Protein AF-A0A9E8N1F0-F1 (afdb_monomer_lite)

Structure (mmCIF, N/CA/C/O backbone):
data_AF-A0A9E8N1F0-F1
#
_entry.id   AF-A0A9E8N1F0-F1
#
loop_
_atom_site.group_PDB
_atom_site.id
_atom_site.type_symbo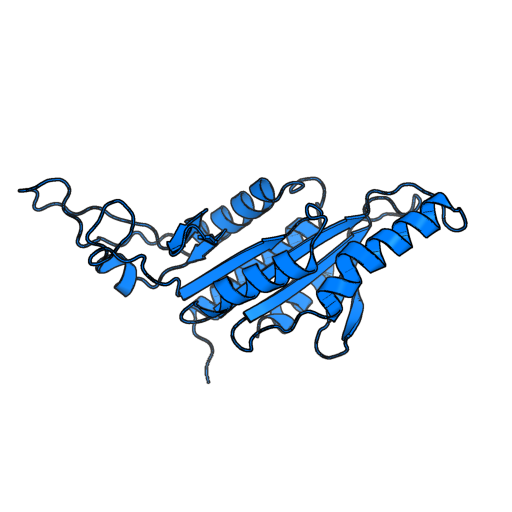l
_atom_site.label_atom_id
_atom_site.label_alt_id
_atom_site.label_comp_id
_atom_site.label_asym_id
_atom_site.label_entity_id
_atom_site.label_seq_id
_atom_site.pdbx_PDB_ins_code
_atom_site.Cartn_x
_atom_site.Cartn_y
_atom_site.Cartn_z
_atom_site.occupancy
_atom_site.B_iso_or_equiv
_atom_site.auth_seq_id
_atom_site.auth_comp_id
_atom_site.auth_asym_id
_atom_site.auth_atom_id
_atom_site.pdbx_PDB_model_num
ATOM 1 N N . MET A 1 1 ? 8.864 -16.168 15.290 1.00 46.34 1 MET A N 1
ATOM 2 C CA . MET A 1 1 ? 7.542 -15.623 15.672 1.00 46.34 1 MET A CA 1
ATOM 3 C C . MET A 1 1 ? 6.536 -16.100 14.639 1.00 46.34 1 MET A C 1
ATOM 5 O O . MET A 1 1 ? 6.841 -15.998 13.459 1.00 46.34 1 MET A O 1
ATOM 9 N N . CYS A 1 2 ? 5.418 -16.697 15.053 1.00 52.34 2 CYS A N 1
ATOM 10 C CA . CYS A 1 2 ? 4.362 -17.107 14.124 1.00 52.34 2 CYS A CA 1
ATOM 11 C C . CYS A 1 2 ? 3.693 -15.841 13.565 1.00 52.34 2 CYS A C 1
ATOM 13 O O . CYS A 1 2 ? 3.300 -14.981 14.349 1.00 52.34 2 CYS A O 1
ATOM 15 N N . GLU A 1 3 ? 3.617 -15.688 12.242 1.00 67.62 3 GLU A N 1
ATOM 16 C CA . GLU A 1 3 ? 2.862 -14.588 11.628 1.00 67.62 3 GLU A CA 1
ATOM 17 C C . GLU A 1 3 ? 1.394 -14.647 12.060 1.00 67.62 3 GLU A C 1
ATOM 19 O O . GLU A 1 3 ? 0.792 -15.728 12.042 1.00 67.62 3 GLU A O 1
ATOM 24 N N . SER A 1 4 ? 0.815 -13.492 12.408 1.00 85.69 4 SER A N 1
ATOM 25 C CA . SER A 1 4 ? -0.607 -13.397 12.735 1.00 85.69 4 SER A CA 1
ATOM 26 C C . SER A 1 4 ? -1.465 -13.853 11.542 1.00 85.69 4 SER A C 1
ATOM 28 O O . SER A 1 4 ? -1.067 -13.732 10.378 1.00 85.69 4 SER A O 1
ATOM 30 N N . ALA A 1 5 ? -2.649 -14.407 11.815 1.00 91.19 5 ALA A N 1
ATOM 31 C CA . ALA A 1 5 ? -3.566 -14.835 10.756 1.00 91.19 5 ALA A CA 1
ATOM 32 C C . ALA A 1 5 ? -3.943 -13.663 9.831 1.00 91.19 5 ALA A C 1
ATOM 34 O O . ALA A 1 5 ? -3.967 -13.823 8.612 1.00 91.19 5 ALA A O 1
ATOM 35 N N . ASP A 1 6 ? -4.140 -12.470 10.397 1.00 94.00 6 ASP A N 1
ATOM 36 C CA . ASP A 1 6 ? -4.481 -11.268 9.632 1.00 94.00 6 ASP A CA 1
ATOM 37 C C . ASP A 1 6 ? -3.329 -10.772 8.763 1.00 94.00 6 ASP A C 1
ATOM 39 O O . ASP A 1 6 ? -3.563 -10.384 7.620 1.00 94.00 6 ASP A O 1
ATOM 43 N N . LEU A 1 7 ? -2.081 -10.862 9.235 1.00 95.44 7 LEU A N 1
ATOM 44 C CA . LEU A 1 7 ? -0.916 -10.550 8.406 1.00 95.44 7 LEU A CA 1
ATOM 45 C C . LEU A 1 7 ? -0.880 -11.436 7.154 1.00 95.44 7 LEU A C 1
ATOM 47 O O . LEU A 1 7 ? -0.682 -10.935 6.046 1.00 95.44 7 LEU A O 1
ATOM 51 N N . LYS A 1 8 ? -1.146 -12.740 7.298 1.00 95.38 8 LYS A N 1
ATOM 52 C CA . LYS A 1 8 ? -1.228 -13.662 6.152 1.00 95.38 8 LYS A CA 1
ATOM 53 C C . LYS A 1 8 ? -2.365 -13.295 5.198 1.00 95.38 8 LYS A C 1
ATOM 55 O O . LYS A 1 8 ? -2.171 -13.352 3.982 1.00 95.38 8 LYS A O 1
ATOM 60 N N . ARG A 1 9 ? -3.526 -12.896 5.729 1.00 96.31 9 ARG A N 1
ATOM 61 C CA . ARG A 1 9 ? -4.688 -12.452 4.938 1.00 96.31 9 ARG A CA 1
ATOM 62 C C . ARG A 1 9 ? -4.367 -11.193 4.134 1.00 96.31 9 ARG A C 1
ATOM 64 O O . ARG A 1 9 ? -4.509 -11.211 2.910 1.00 96.31 9 ARG A O 1
ATOM 71 N N . VAL A 1 10 ? -3.835 -10.149 4.779 1.00 97.88 10 VAL A N 1
ATOM 72 C CA . VAL A 1 10 ? -3.410 -8.900 4.116 1.00 97.88 10 VAL A CA 1
ATOM 73 C C . VAL A 1 10 ? -2.364 -9.183 3.039 1.00 97.88 10 VAL A C 1
ATOM 75 O O . VAL A 1 10 ? -2.529 -8.750 1.898 1.00 97.88 10 VAL A O 1
ATOM 78 N N . ASN A 1 11 ? -1.334 -9.972 3.355 1.00 97.75 11 ASN A N 1
ATOM 79 C CA . ASN A 1 11 ? -0.304 -10.361 2.390 1.00 97.75 11 ASN A CA 1
ATOM 80 C C . ASN A 1 11 ? -0.897 -11.087 1.173 1.00 97.75 11 ASN A C 1
ATOM 82 O O . ASN A 1 11 ? -0.527 -10.801 0.032 1.00 97.75 11 ASN A O 1
ATOM 86 N N . GLY A 1 12 ? -1.847 -11.999 1.400 1.00 97.88 12 GLY A N 1
ATOM 87 C CA . GLY A 1 12 ? -2.558 -12.706 0.337 1.00 97.88 12 GLY A CA 1
ATOM 88 C C . GLY A 1 12 ? -3.376 -11.771 -0.557 1.00 97.88 12 GLY A C 1
ATOM 89 O O . GLY A 1 12 ? -3.341 -11.908 -1.783 1.00 97.88 12 GLY A O 1
ATOM 90 N N . VAL A 1 13 ? -4.072 -10.794 0.031 1.00 98.50 13 VAL A N 1
ATOM 91 C CA . VAL A 1 13 ? -4.815 -9.770 -0.720 1.00 98.50 13 VAL A CA 1
ATOM 92 C C . VAL A 1 13 ? -3.871 -8.910 -1.559 1.00 98.50 13 VAL A C 1
ATOM 94 O O . VAL A 1 13 ? -4.123 -8.739 -2.754 1.00 98.50 13 VAL A O 1
ATOM 97 N N . ILE A 1 14 ? -2.766 -8.428 -0.981 1.00 98.56 14 ILE A N 1
ATOM 98 C CA . ILE A 1 14 ? -1.771 -7.607 -1.689 1.00 98.56 14 ILE A CA 1
ATOM 99 C C . ILE A 1 14 ? -1.142 -8.385 -2.851 1.00 98.56 14 ILE A C 1
ATOM 101 O O . ILE A 1 14 ? -0.988 -7.833 -3.941 1.00 98.56 14 ILE A O 1
ATOM 105 N N . ALA A 1 15 ? -0.816 -9.666 -2.661 1.00 97.88 15 ALA A N 1
ATOM 106 C CA . ALA A 1 15 ? -0.248 -10.502 -3.717 1.00 97.88 15 ALA A CA 1
ATOM 107 C C . ALA A 1 15 ? -1.200 -10.658 -4.915 1.00 97.88 15 ALA A C 1
ATOM 109 O O . ALA A 1 15 ? -0.783 -10.464 -6.061 1.00 97.8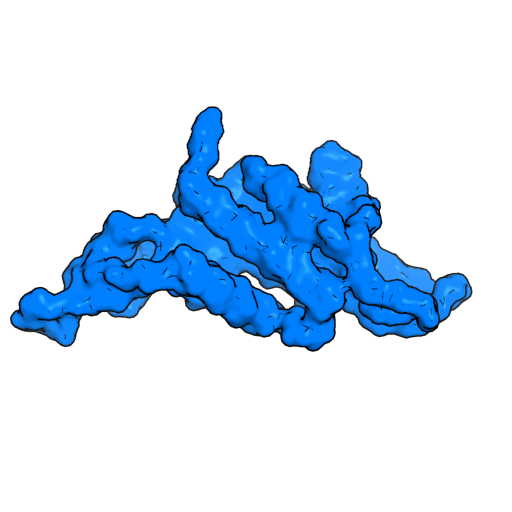8 15 ALA A O 1
ATOM 110 N N . ARG A 1 16 ? -2.487 -10.931 -4.654 1.00 97.56 16 ARG A N 1
ATOM 111 C CA . ARG A 1 16 ? -3.524 -11.000 -5.699 1.00 97.56 16 ARG A CA 1
ATOM 112 C C . ARG A 1 16 ? -3.739 -9.646 -6.375 1.00 97.56 16 ARG A C 1
ATOM 114 O O . ARG A 1 16 ? -3.802 -9.575 -7.595 1.00 97.56 16 ARG A O 1
ATOM 121 N N . PHE A 1 17 ? -3.788 -8.567 -5.596 1.00 97.38 17 PHE A N 1
ATOM 122 C CA . PHE A 1 17 ? -3.883 -7.205 -6.119 1.00 97.38 17 PHE A CA 1
ATOM 123 C C . PHE A 1 17 ? -2.730 -6.875 -7.080 1.00 97.38 17 PHE A C 1
ATOM 125 O O . PHE A 1 17 ? -2.977 -6.443 -8.203 1.00 97.38 17 PHE A O 1
ATOM 132 N N . CYS A 1 18 ? -1.481 -7.142 -6.689 1.00 95.88 18 CYS A N 1
ATOM 133 C CA . CYS A 1 18 ? -0.320 -6.885 -7.544 1.00 95.88 18 CYS A CA 1
ATOM 134 C C . CYS A 1 18 ? -0.354 -7.717 -8.832 1.00 95.88 18 CYS A C 1
ATOM 136 O O . CYS A 1 18 ? -0.013 -7.204 -9.898 1.00 95.88 18 CYS A O 1
ATOM 138 N N . HIS A 1 19 ? -0.775 -8.983 -8.745 1.00 94.31 19 HIS A N 1
ATOM 139 C CA . HIS A 1 19 ? -0.980 -9.829 -9.919 1.00 94.31 19 HIS A CA 1
ATOM 140 C C . HIS A 1 19 ? -1.972 -9.193 -10.898 1.00 94.31 19 HIS A C 1
ATOM 142 O O . HIS A 1 19 ? -1.638 -9.026 -12.069 1.00 94.31 19 HIS A O 1
ATOM 148 N N . ASP A 1 20 ? -3.145 -8.782 -10.419 1.00 93.25 20 ASP A N 1
ATOM 149 C CA . ASP A 1 20 ? -4.202 -8.243 -11.276 1.00 93.25 20 ASP A CA 1
ATOM 150 C C . ASP A 1 20 ? -3.785 -6.915 -11.938 1.00 93.25 20 ASP A C 1
ATOM 152 O O . ASP A 1 20 ? -4.040 -6.701 -13.123 1.00 93.25 20 ASP A O 1
ATOM 156 N N . VAL A 1 21 ? -3.064 -6.049 -11.212 1.00 92.12 21 VAL A N 1
ATOM 157 C CA . VAL A 1 21 ? -2.529 -4.788 -11.760 1.00 92.12 21 VAL A CA 1
ATOM 158 C C . VAL A 1 21 ? -1.476 -5.036 -12.843 1.00 92.12 21 VAL A C 1
ATOM 160 O O . VAL A 1 21 ? -1.407 -4.293 -13.822 1.00 92.12 21 VAL A O 1
ATOM 163 N N . VAL A 1 22 ? -0.637 -6.063 -12.684 1.00 90.69 22 VAL A N 1
ATOM 164 C CA . VAL A 1 22 ? 0.365 -6.434 -13.696 1.00 90.69 22 VAL A CA 1
ATOM 165 C C . VAL A 1 22 ? -0.280 -7.138 -14.893 1.00 90.69 22 VAL A C 1
ATOM 167 O O . VAL A 1 22 ? 0.207 -6.971 -16.014 1.00 90.69 22 VAL A O 1
ATOM 170 N N . ALA A 1 23 ? -1.346 -7.910 -14.671 1.00 88.44 23 ALA A N 1
ATOM 171 C CA . ALA A 1 23 ? -2.105 -8.580 -15.723 1.00 88.44 23 ALA A CA 1
ATOM 172 C C . ALA A 1 23 ? -2.779 -7.563 -16.649 1.00 88.44 23 ALA A C 1
ATOM 174 O O . ALA A 1 23 ? -2.607 -7.639 -17.864 1.00 88.44 23 ALA A O 1
ATOM 175 N N . GLU A 1 24 ? -3.468 -6.583 -16.058 1.00 87.12 24 GLU A N 1
ATOM 176 C CA . GLU A 1 24 ? -4.301 -5.608 -16.765 1.00 87.12 24 GLU A CA 1
ATOM 177 C C . GLU A 1 24 ? -3.892 -4.162 -16.421 1.00 87.12 24 GLU A C 1
ATOM 179 O O . GLU A 1 24 ? -4.644 -3.404 -15.799 1.00 87.12 24 GLU A O 1
ATOM 184 N N . PRO A 1 25 ? -2.688 -3.715 -16.832 1.00 82.44 25 PRO A N 1
ATOM 185 C CA . PRO A 1 25 ? -2.111 -2.448 -16.378 1.00 82.44 25 PRO A CA 1
ATOM 186 C C . PRO A 1 25 ? -2.844 -1.198 -16.874 1.00 82.44 25 PRO A C 1
ATOM 188 O O . PRO A 1 25 ? -2.543 -0.101 -16.401 1.00 82.44 25 PRO A O 1
ATOM 191 N N . LEU A 1 26 ? -3.770 -1.345 -17.827 1.00 80.00 26 LEU A N 1
ATOM 192 C CA . LEU A 1 26 ? -4.601 -0.259 -18.349 1.00 80.00 26 LEU A CA 1
ATOM 193 C C . LEU A 1 26 ? -5.921 -0.093 -17.585 1.00 80.00 26 LEU A C 1
ATOM 195 O O . LEU A 1 26 ? -6.480 0.999 -17.613 1.00 80.00 26 LEU A O 1
ATOM 199 N N . CYS A 1 27 ? -6.397 -1.127 -16.884 1.00 78.06 27 CYS A N 1
ATOM 200 C CA . CYS A 1 27 ? -7.630 -1.060 -16.093 1.00 78.06 27 CYS A CA 1
ATOM 201 C C . CYS A 1 27 ? -7.462 -0.256 -14.797 1.00 78.06 27 CYS A C 1
ATOM 203 O O . CYS A 1 27 ? -8.443 0.237 -14.253 1.00 78.06 27 CYS A O 1
ATOM 205 N N . PHE A 1 28 ? -6.226 -0.109 -14.312 1.00 77.00 28 PHE A N 1
ATOM 206 C CA . PHE A 1 28 ? -5.920 0.507 -13.017 1.00 77.00 28 PHE A CA 1
ATOM 207 C C . PHE A 1 28 ? -4.869 1.608 -13.175 1.00 77.00 28 PHE A C 1
ATOM 209 O O . PHE A 1 28 ? -3.776 1.544 -12.606 1.00 77.00 28 PHE A O 1
ATOM 216 N N . PHE A 1 29 ? -5.152 2.577 -14.046 1.00 75.06 29 PHE A N 1
ATOM 217 C CA . PHE A 1 29 ? -4.168 3.558 -14.504 1.00 75.06 29 PHE A CA 1
ATOM 218 C C . PHE A 1 29 ? -3.785 4.570 -13.419 1.00 75.06 29 PHE A C 1
ATOM 220 O O . PHE A 1 29 ? -2.602 4.898 -13.272 1.00 75.06 29 PHE A O 1
ATOM 227 N N . SER A 1 30 ? -4.763 5.067 -12.668 1.00 88.00 30 SER A N 1
ATOM 228 C CA . SER A 1 30 ? -4.546 6.080 -11.643 1.00 88.00 30 SER A CA 1
ATOM 229 C C . SER A 1 30 ? -4.341 5.463 -10.259 1.00 88.00 30 SER A C 1
ATOM 231 O O . SER A 1 30 ? -4.739 4.336 -9.980 1.00 88.00 30 SER A O 1
ATOM 233 N N . GLU A 1 31 ? -3.726 6.233 -9.367 1.00 90.62 31 GLU A N 1
ATOM 234 C CA . GLU A 1 31 ? -3.627 5.890 -7.946 1.00 90.62 31 GLU A CA 1
ATOM 235 C C . GLU A 1 31 ? -5.008 5.677 -7.314 1.00 90.62 31 GLU A C 1
ATOM 237 O O . GLU A 1 31 ? -5.195 4.714 -6.584 1.00 90.62 31 GLU A O 1
ATOM 242 N N . ALA A 1 32 ? -6.010 6.477 -7.694 1.00 92.12 32 ALA A N 1
ATOM 243 C CA . ALA A 1 32 ? -7.384 6.313 -7.225 1.00 92.12 3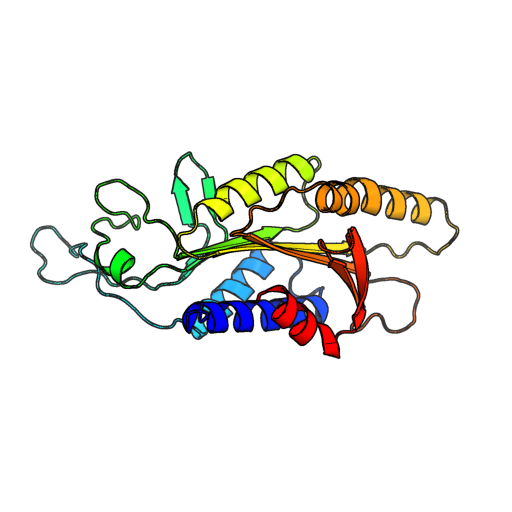2 ALA A CA 1
ATOM 244 C C . ALA A 1 32 ? -8.011 4.975 -7.667 1.00 92.12 32 ALA A C 1
ATOM 246 O O . ALA A 1 32 ? -8.750 4.363 -6.890 1.00 92.12 32 ALA A O 1
ATOM 247 N N . ASP A 1 33 ? -7.698 4.488 -8.876 1.00 92.69 33 ASP A N 1
ATOM 248 C CA . ASP A 1 33 ? -8.150 3.169 -9.347 1.00 92.69 33 ASP A CA 1
ATOM 249 C C . ASP A 1 33 ? -7.504 2.051 -8.521 1.00 92.69 33 ASP A C 1
ATOM 251 O O . ASP A 1 33 ? -8.180 1.123 -8.071 1.00 92.69 33 ASP A O 1
ATOM 255 N N . LEU A 1 34 ? -6.193 2.171 -8.278 1.00 95.06 34 LEU A N 1
ATOM 256 C CA . LEU A 1 34 ? -5.424 1.228 -7.466 1.00 95.06 34 LEU A CA 1
ATOM 257 C C . LEU A 1 34 ? -5.934 1.189 -6.020 1.00 95.06 34 LEU A C 1
ATOM 259 O O . LEU A 1 34 ? -6.189 0.104 -5.492 1.00 95.06 34 LEU A O 1
ATOM 263 N N . GLN A 1 35 ? -6.144 2.358 -5.409 1.00 96.19 35 GLN A N 1
ATOM 264 C CA . GLN A 1 35 ? -6.713 2.488 -4.070 1.00 96.19 35 GLN A CA 1
ATOM 265 C C . GLN A 1 35 ? -8.107 1.859 -4.005 1.00 96.19 35 GLN A C 1
ATOM 267 O O . GLN A 1 35 ? -8.386 1.082 -3.098 1.00 96.19 35 GLN A O 1
ATOM 272 N N . SER A 1 36 ? -8.982 2.148 -4.974 1.00 95.50 36 SER A N 1
ATOM 273 C CA . SER A 1 36 ? -10.353 1.619 -4.989 1.00 95.50 36 SER A CA 1
ATOM 274 C C . SER A 1 36 ? -10.380 0.094 -5.104 1.00 95.50 36 SER A C 1
ATOM 276 O O . SER A 1 36 ? -11.128 -0.567 -4.384 1.00 95.50 36 SER A O 1
ATOM 278 N N . MET A 1 37 ? -9.531 -0.475 -5.961 1.00 96.50 37 MET A N 1
ATOM 279 C CA . MET A 1 37 ? -9.417 -1.923 -6.127 1.00 96.50 37 MET A CA 1
ATOM 280 C C . MET A 1 37 ? -8.890 -2.610 -4.863 1.00 96.50 37 MET A C 1
ATOM 282 O O . MET A 1 37 ? -9.461 -3.612 -4.424 1.00 96.50 37 MET A O 1
ATOM 286 N N . LEU A 1 38 ? -7.796 -2.102 -4.287 1.00 98.25 38 LEU A N 1
ATOM 287 C CA . LEU A 1 38 ? -7.200 -2.706 -3.098 1.00 98.25 38 LEU A CA 1
ATOM 288 C C . LEU A 1 38 ? -8.120 -2.557 -1.883 1.00 98.25 38 LEU A C 1
ATOM 290 O O . LEU A 1 38 ? -8.307 -3.527 -1.151 1.00 98.25 38 LEU A O 1
ATOM 294 N N . PHE A 1 39 ? -8.756 -1.393 -1.723 1.00 98.31 39 PHE A N 1
ATOM 295 C CA . PHE A 1 39 ? -9.769 -1.156 -0.697 1.00 98.31 39 PHE A CA 1
ATOM 296 C C . PHE A 1 39 ? -10.898 -2.184 -0.796 1.00 98.31 39 PHE A C 1
ATOM 298 O O . PHE A 1 39 ? -11.169 -2.871 0.181 1.00 98.31 39 PHE A O 1
ATOM 305 N N . ALA A 1 40 ? -11.487 -2.372 -1.982 1.00 98.12 40 ALA A N 1
ATOM 306 C CA . ALA A 1 40 ? -12.572 -3.333 -2.171 1.00 98.12 40 ALA A CA 1
ATOM 307 C C . ALA A 1 40 ? -12.158 -4.767 -1.795 1.00 98.12 40 ALA A C 1
ATOM 309 O O . ALA A 1 40 ? -12.884 -5.451 -1.074 1.00 98.12 40 ALA A O 1
ATOM 310 N N . LYS A 1 41 ? -10.971 -5.216 -2.227 1.00 98.44 41 LYS A N 1
ATOM 311 C CA . LYS A 1 41 ? -10.468 -6.557 -1.883 1.00 98.44 41 LYS A CA 1
ATOM 312 C C . LYS A 1 41 ? -10.217 -6.713 -0.381 1.00 98.44 41 LYS A C 1
ATOM 314 O O . LYS A 1 41 ? -10.523 -7.768 0.166 1.00 98.44 41 LYS A O 1
ATOM 319 N N . LEU A 1 42 ? -9.676 -5.690 0.280 1.00 98.56 42 LEU A N 1
ATOM 320 C CA . LEU A 1 42 ? -9.460 -5.710 1.727 1.00 98.56 42 LEU A CA 1
ATOM 321 C C . LEU A 1 42 ? -10.782 -5.672 2.496 1.00 98.56 42 LEU A C 1
ATOM 323 O O . LEU A 1 42 ? -10.926 -6.424 3.445 1.00 98.56 42 LEU A O 1
ATOM 327 N N . SER A 1 43 ? -11.769 -4.879 2.082 1.00 98.31 43 SER A N 1
ATOM 328 C CA . SER A 1 43 ? -13.091 -4.860 2.724 1.00 98.31 43 SER A CA 1
ATOM 329 C C . SER A 1 43 ? -13.853 -6.178 2.562 1.00 98.31 43 SER A C 1
ATOM 331 O O . SER A 1 43 ? -14.629 -6.541 3.437 1.00 98.31 43 SER A O 1
ATOM 333 N N . MET A 1 44 ? -13.638 -6.911 1.463 1.00 98.19 44 MET A N 1
ATOM 334 C CA . MET A 1 44 ? -14.168 -8.273 1.312 1.00 98.19 44 MET A CA 1
ATOM 335 C C . MET A 1 44 ? -13.449 -9.274 2.217 1.00 98.19 44 MET A C 1
ATOM 337 O O . MET A 1 44 ? -14.078 -10.197 2.725 1.00 98.19 44 MET A O 1
ATOM 341 N N . GLU A 1 45 ? -12.137 -9.109 2.390 1.00 98.06 45 GLU A N 1
ATOM 342 C CA . GLU A 1 45 ? -11.347 -9.946 3.289 1.00 98.06 45 GLU A CA 1
ATOM 343 C C . GLU A 1 45 ? -11.696 -9.659 4.753 1.00 98.06 45 GLU A C 1
ATOM 345 O O . GLU A 1 45 ? -11.781 -10.606 5.517 1.00 98.06 45 GLU A O 1
ATOM 350 N N . PHE A 1 46 ? -11.955 -8.401 5.121 1.00 97.25 46 PHE A N 1
ATOM 351 C CA . PHE A 1 46 ? -12.295 -7.930 6.469 1.00 97.25 46 PHE A CA 1
ATOM 352 C C . PHE A 1 46 ? -13.696 -7.279 6.496 1.00 97.25 46 PHE A C 1
ATOM 354 O O . PHE A 1 46 ? -13.805 -6.047 6.576 1.00 97.25 46 PHE A O 1
ATOM 361 N N . PRO A 1 47 ? -14.780 -8.072 6.371 1.00 97.06 47 PRO A N 1
ATOM 362 C CA . PRO A 1 47 ? -16.149 -7.559 6.274 1.00 97.06 47 PRO A CA 1
ATOM 363 C C . PRO A 1 47 ? -16.737 -7.106 7.620 1.00 97.06 47 PRO A C 1
ATOM 365 O O . PRO A 1 47 ? -17.866 -6.609 7.665 1.00 97.06 47 PRO A O 1
ATOM 368 N N . GLU A 1 48 ? -16.022 -7.321 8.725 1.00 95.69 48 GLU A N 1
ATOM 369 C CA . GLU A 1 48 ? -16.510 -7.089 10.076 1.00 95.69 48 GLU A CA 1
ATOM 370 C C . GLU A 1 48 ? -16.853 -5.611 10.311 1.00 95.69 48 GLU A C 1
ATOM 372 O O . GLU A 1 48 ? -16.109 -4.692 9.957 1.00 95.69 48 GLU A O 1
ATOM 377 N N . GLN A 1 49 ? -17.994 -5.388 10.962 1.00 96.62 49 GLN A N 1
ATOM 378 C CA . GLN A 1 49 ? -18.401 -4.077 11.452 1.00 96.62 49 GLN A CA 1
ATOM 379 C C . GLN A 1 49 ? -18.399 -4.092 12.973 1.00 96.62 49 GLN A C 1
ATOM 381 O O . GLN A 1 49 ? -19.177 -4.819 13.597 1.00 96.62 49 GLN A O 1
ATOM 386 N N . ILE A 1 50 ? -17.542 -3.265 13.557 1.00 97.88 50 ILE A N 1
ATOM 387 C CA . ILE A 1 50 ? -17.327 -3.197 14.997 1.00 97.88 50 ILE A CA 1
ATOM 388 C C . ILE A 1 50 ? -18.171 -2.064 15.568 1.00 97.88 50 ILE A C 1
ATOM 390 O O . ILE A 1 50 ? -18.198 -0.961 15.020 1.00 97.88 50 ILE A O 1
ATOM 394 N N . GLU A 1 51 ? -18.891 -2.343 16.652 1.00 97.81 51 GLU A N 1
ATOM 395 C CA . GLU A 1 51 ? -19.589 -1.308 17.411 1.00 97.81 51 GLU A CA 1
ATOM 396 C C . GLU A 1 51 ? -18.576 -0.412 18.125 1.00 97.81 51 GLU A C 1
ATOM 398 O O . GLU A 1 51 ? -17.669 -0.905 18.788 1.00 97.81 51 GLU A O 1
ATOM 403 N N . THR A 1 52 ? -18.714 0.901 17.957 1.00 97.88 52 THR A N 1
ATOM 404 C CA . THR A 1 52 ? -17.800 1.890 18.530 1.00 97.88 52 THR A CA 1
ATOM 405 C C . THR A 1 52 ? -18.328 2.430 19.858 1.00 97.88 52 THR A C 1
ATOM 407 O O . THR A 1 52 ? -19.475 2.211 20.248 1.00 97.88 52 THR A O 1
ATOM 410 N N . SER A 1 53 ? -17.512 3.214 20.556 1.00 97.00 53 SER A N 1
ATOM 411 C CA . SER A 1 53 ? -17.929 3.929 21.766 1.00 97.00 53 SER A CA 1
ATOM 412 C C . SER A 1 53 ? -18.710 5.218 21.454 1.00 97.00 53 SER A C 1
ATOM 414 O O . SER A 1 53 ? -19.334 5.799 22.348 1.00 97.00 53 SER A O 1
ATOM 416 N N . CYS A 1 54 ? -18.753 5.642 20.187 1.00 95.75 54 CYS A N 1
ATOM 417 C CA . CYS A 1 54 ? -19.425 6.854 19.723 1.00 95.75 54 CYS A CA 1
ATOM 418 C C . CYS A 1 54 ? -20.960 6.695 19.711 1.00 95.75 54 CYS A C 1
ATOM 420 O O . CYS A 1 54 ? -21.522 5.890 18.959 1.00 95.75 54 CYS A O 1
ATOM 422 N N . SER A 1 55 ? -21.657 7.471 20.547 1.00 94.31 55 SER A N 1
ATOM 423 C CA . SER A 1 55 ? -23.126 7.479 20.615 1.00 94.31 55 SER A CA 1
ATOM 424 C C . SER A 1 55 ? -23.762 8.127 19.380 1.00 94.31 55 SER A C 1
ATOM 426 O O . SER A 1 55 ? -23.253 9.114 18.855 1.00 94.31 55 SER A O 1
ATOM 428 N N . ARG A 1 56 ? -24.941 7.640 18.960 1.00 94.12 56 ARG A N 1
ATOM 429 C CA . ARG A 1 56 ? -25.726 8.238 17.850 1.00 94.12 56 ARG A CA 1
ATOM 430 C C . ARG A 1 56 ? -26.410 9.571 18.183 1.00 94.12 56 ARG A C 1
ATOM 432 O O . ARG A 1 56 ? -27.133 10.118 17.360 1.00 94.12 56 ARG A O 1
ATOM 439 N N . GLY A 1 57 ? -26.184 10.082 19.384 1.00 89.44 57 GLY A N 1
ATOM 440 C CA . GLY A 1 57 ? -26.711 11.331 19.913 1.00 89.44 57 GLY A CA 1
ATOM 441 C C . GLY A 1 57 ? -26.408 11.424 21.413 1.00 89.44 57 GLY A C 1
ATOM 442 O O . GLY A 1 57 ? -26.017 10.405 21.992 1.00 89.44 57 GLY A O 1
ATOM 443 N N . PRO A 1 58 ? -26.590 12.598 22.041 1.00 86.75 58 PRO A N 1
ATOM 444 C CA . PRO A 1 58 ? -26.252 12.828 23.451 1.00 86.75 58 PRO A CA 1
ATOM 445 C C . PRO A 1 58 ? -26.855 11.797 24.418 1.00 86.75 58 PRO A C 1
ATOM 447 O O . PRO A 1 58 ? -26.148 11.294 25.283 1.00 86.75 58 PRO A O 1
ATOM 450 N N . ASP A 1 59 ? -28.104 11.384 24.183 1.00 90.25 59 ASP A N 1
ATOM 451 C CA . ASP A 1 59 ? -28.837 10.443 25.050 1.00 90.25 59 ASP A CA 1
ATOM 452 C C . ASP A 1 59 ? -29.087 9.073 24.393 1.00 90.25 59 ASP A C 1
ATOM 454 O O . ASP A 1 59 ? -29.849 8.237 24.888 1.00 90.25 59 ASP A O 1
ATOM 458 N N . SER A 1 60 ? -28.469 8.820 23.236 1.00 92.12 60 SER A N 1
ATOM 459 C CA . SER A 1 60 ? -28.670 7.567 22.511 1.00 92.12 60 SER A CA 1
ATOM 460 C C . SER A 1 60 ? -27.953 6.413 23.208 1.00 92.12 60 SER A C 1
ATOM 462 O O . SER A 1 60 ? -26.726 6.398 23.300 1.00 92.12 60 SER A O 1
ATOM 464 N N . LYS A 1 61 ? -28.708 5.369 23.572 1.00 92.19 61 LYS A N 1
ATOM 465 C CA . LYS A 1 61 ? -28.138 4.061 23.949 1.00 92.19 61 LYS A CA 1
ATOM 466 C C . LYS A 1 61 ? -27.494 3.338 22.761 1.00 92.19 61 LYS A C 1
ATOM 468 O O . LYS A 1 61 ? -26.635 2.488 22.954 1.00 92.19 61 LYS A O 1
ATOM 473 N N . GLY A 1 62 ? -27.910 3.669 21.536 1.00 95.69 62 GLY A N 1
ATOM 474 C CA . GLY A 1 62 ? -27.346 3.109 20.312 1.00 95.69 62 GLY A CA 1
ATOM 475 C C . GLY A 1 62 ? -26.000 3.737 19.956 1.00 95.69 62 GLY A C 1
ATOM 476 O O . GLY A 1 62 ? -25.841 4.964 20.019 1.00 95.69 62 GLY A O 1
ATOM 477 N N . LYS A 1 63 ? -25.066 2.889 19.525 1.00 96.75 63 LYS A N 1
ATOM 478 C CA . LYS A 1 63 ? -23.718 3.258 19.085 1.00 96.75 63 LYS A CA 1
ATOM 479 C C . LYS A 1 63 ? -23.559 3.151 17.567 1.00 96.75 63 LYS A C 1
ATOM 481 O O . LYS A 1 63 ? -24.330 2.462 16.881 1.00 96.75 63 LYS A O 1
ATOM 486 N N . TYR A 1 64 ? -22.615 3.900 17.008 1.00 97.00 64 TYR A N 1
ATOM 487 C CA . TYR A 1 64 ? -22.230 3.731 15.606 1.00 97.00 64 TYR A CA 1
ATOM 488 C C . TYR A 1 64 ? -21.429 2.442 15.418 1.00 97.00 64 TYR A C 1
ATOM 490 O O . TYR A 1 64 ? -20.862 1.899 16.360 1.00 97.00 64 TYR A O 1
ATOM 498 N N . LYS A 1 65 ? -21.404 1.941 14.183 1.00 97.06 65 LYS A N 1
ATOM 499 C CA . LYS A 1 65 ? -20.510 0.857 13.778 1.00 97.06 65 LYS A CA 1
ATOM 500 C C . LYS A 1 65 ? -19.523 1.384 12.751 1.00 97.06 65 LYS A C 1
ATOM 502 O O . LYS A 1 65 ? -19.889 2.240 11.946 1.00 97.06 65 LYS A O 1
ATOM 507 N N . ALA A 1 66 ? -18.308 0.858 12.764 1.00 97.31 66 ALA A N 1
ATOM 508 C CA . ALA A 1 66 ? -17.277 1.172 11.787 1.00 97.31 66 ALA A CA 1
ATOM 509 C C . ALA A 1 66 ? -16.653 -0.118 11.244 1.00 97.31 66 ALA A C 1
ATOM 511 O O . ALA A 1 66 ? -16.517 -1.108 11.961 1.00 97.31 66 ALA A O 1
ATOM 512 N N . GLY A 1 67 ? -16.296 -0.106 9.959 1.00 97.38 67 GLY A N 1
ATOM 513 C CA . GLY A 1 67 ? -15.504 -1.179 9.360 1.00 97.38 67 GLY A CA 1
ATOM 514 C C . GLY A 1 67 ? -14.038 -1.099 9.784 1.00 97.38 67 GLY A C 1
ATOM 515 O O . GLY A 1 67 ? -13.586 -0.075 10.303 1.00 97.38 67 GLY A O 1
ATOM 516 N N . LEU A 1 68 ? -13.287 -2.166 9.521 1.00 97.81 68 LEU A N 1
ATOM 517 C CA . LEU A 1 68 ? -11.853 -2.225 9.824 1.00 97.81 68 LEU A CA 1
ATOM 518 C C . LEU A 1 68 ? -10.979 -1.535 8.768 1.00 97.81 68 LEU A C 1
ATOM 520 O O . LEU A 1 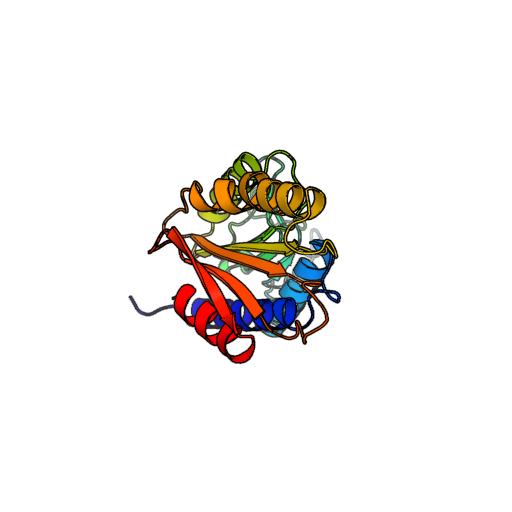68 ? -9.871 -1.107 9.081 1.00 97.81 68 LEU A O 1
ATOM 524 N N . VAL A 1 69 ? -11.462 -1.420 7.528 1.00 98.31 69 VAL A N 1
ATOM 525 C CA . VAL A 1 69 ? -10.703 -0.893 6.385 1.00 98.31 69 VAL A CA 1
ATOM 526 C C . VAL A 1 69 ? -11.191 0.506 6.026 1.00 98.31 69 VAL A C 1
ATOM 528 O O . VAL A 1 69 ? -12.387 0.712 5.828 1.00 98.31 69 VAL A O 1
ATOM 531 N N . HIS A 1 70 ? -10.266 1.457 5.896 1.00 97.06 70 HIS A N 1
ATOM 532 C CA . HIS A 1 70 ? -10.555 2.852 5.544 1.00 97.06 70 HIS A CA 1
ATOM 533 C C . HIS A 1 70 ? -9.594 3.358 4.475 1.00 97.06 70 HIS A C 1
ATOM 535 O O . HIS A 1 70 ? -8.456 2.899 4.393 1.00 97.06 70 HIS A O 1
ATOM 541 N N . ARG A 1 71 ? -10.052 4.319 3.668 1.00 95.44 71 ARG A N 1
ATOM 542 C CA . ARG A 1 71 ? -9.272 4.972 2.609 1.00 95.44 71 ARG A CA 1
ATOM 543 C C . ARG A 1 71 ? -9.044 6.444 2.954 1.00 95.44 71 ARG A C 1
ATOM 545 O O . ARG A 1 71 ? -9.927 7.049 3.559 1.00 95.44 71 ARG A O 1
ATOM 552 N N . GLU A 1 72 ? -7.915 7.019 2.535 1.00 93.94 72 GLU A N 1
ATOM 553 C CA . GLU A 1 72 ? -7.576 8.439 2.756 1.00 93.94 72 GLU A CA 1
ATOM 554 C C . GLU A 1 72 ? -7.622 8.830 4.248 1.00 93.94 72 GLU A C 1
ATOM 556 O O . GLU A 1 72 ? -8.071 9.916 4.630 1.00 93.94 72 GLU A O 1
ATOM 561 N N . TYR A 1 73 ? -7.190 7.917 5.120 1.00 93.56 73 TYR A N 1
ATOM 562 C CA . TYR A 1 73 ? -7.328 8.072 6.564 1.00 93.56 73 TYR A CA 1
ATOM 563 C C . TYR A 1 73 ? -6.306 9.066 7.125 1.00 93.56 73 TYR A C 1
ATOM 565 O O . TYR A 1 73 ? -5.125 9.032 6.777 1.00 93.56 73 TYR A O 1
ATOM 573 N N . GLY A 1 74 ? -6.745 9.942 8.032 1.00 89.06 74 GLY A N 1
ATOM 574 C CA . GLY A 1 74 ? -5.880 10.932 8.667 1.00 89.06 74 GLY A CA 1
ATOM 575 C C . GLY A 1 74 ? -4.866 10.295 9.619 1.00 89.06 74 GLY A C 1
ATOM 576 O O . GLY A 1 74 ? -5.241 9.665 10.598 1.00 89.06 74 GLY A O 1
ATOM 577 N N . ALA A 1 75 ? -3.574 10.526 9.389 1.00 78.12 75 ALA A N 1
ATOM 578 C CA . ALA A 1 75 ? -2.487 10.026 10.243 1.00 78.12 75 ALA A CA 1
ATOM 579 C C . ALA A 1 75 ? -1.919 11.099 11.197 1.00 78.12 75 ALA A C 1
ATOM 581 O O . ALA A 1 75 ? -0.831 10.950 11.751 1.00 78.12 75 ALA A O 1
ATOM 582 N N . GLY A 1 76 ? -2.637 12.215 11.370 1.00 75.81 76 GLY A N 1
ATOM 583 C CA . GLY A 1 76 ? -2.144 13.397 12.083 1.00 75.81 76 GLY A CA 1
ATOM 584 C C . GLY A 1 76 ? -1.148 14.236 11.266 1.00 75.81 76 GLY A C 1
ATOM 585 O O . GLY A 1 76 ? -0.653 13.826 10.216 1.00 75.81 76 GLY A O 1
ATOM 586 N N . GLY A 1 77 ? -0.889 15.470 11.716 1.00 78.69 77 GLY A N 1
ATOM 587 C CA . GLY A 1 77 ? 0.061 16.383 11.059 1.00 78.69 77 GLY A CA 1
ATOM 588 C C . GLY A 1 77 ? -0.306 16.774 9.620 1.00 78.69 77 GLY A C 1
ATOM 589 O O . GLY A 1 77 ? 0.581 17.043 8.820 1.00 78.69 77 GLY A O 1
ATOM 590 N N . GLY A 1 78 ? -1.596 16.740 9.262 1.00 81.50 78 GLY A N 1
ATOM 591 C CA . GLY A 1 78 ? -2.072 17.021 7.899 1.00 81.50 78 GLY A CA 1
ATOM 592 C C . GLY A 1 78 ? -1.786 15.914 6.875 1.00 81.50 78 GLY A C 1
ATOM 593 O O . GLY A 1 78 ? -2.038 16.110 5.689 1.00 81.50 78 GLY A O 1
ATOM 594 N N . ARG A 1 79 ? -1.274 14.756 7.312 1.00 86.88 79 ARG A N 1
ATOM 595 C CA . ARG A 1 79 ? -0.935 13.620 6.446 1.00 86.88 79 ARG A CA 1
ATOM 596 C C . ARG A 1 79 ? -2.085 12.620 6.355 1.00 86.88 79 ARG A C 1
ATOM 598 O O . ARG A 1 79 ? -2.868 12.474 7.300 1.00 86.88 79 ARG A O 1
ATOM 605 N N . ARG A 1 80 ? -2.146 11.905 5.233 1.00 92.44 80 ARG A N 1
ATOM 606 C CA . ARG A 1 80 ? -3.094 10.815 4.985 1.00 92.44 80 ARG A CA 1
ATOM 607 C C . ARG A 1 80 ? -2.364 9.543 4.584 1.00 92.44 80 ARG A C 1
ATOM 609 O O . ARG A 1 80 ? -1.279 9.632 4.007 1.00 92.44 80 ARG A O 1
ATOM 616 N N . ILE A 1 81 ? -2.978 8.419 4.934 1.00 95.56 81 ILE A N 1
ATOM 617 C CA . ILE A 1 81 ? -2.601 7.078 4.499 1.00 95.56 81 ILE A CA 1
ATOM 618 C C . ILE A 1 81 ? -3.639 6.617 3.484 1.00 95.56 81 ILE A C 1
ATOM 620 O O . ILE A 1 81 ? -4.841 6.703 3.761 1.00 95.56 81 ILE A O 1
ATOM 624 N N . ASP A 1 82 ? -3.176 6.121 2.338 1.00 97.00 82 ASP A N 1
ATOM 625 C CA . ASP A 1 82 ? -4.056 5.692 1.252 1.00 97.00 82 ASP A CA 1
ATOM 626 C C . ASP A 1 82 ? -5.054 4.641 1.723 1.00 97.00 82 ASP A C 1
ATOM 628 O O . ASP A 1 82 ? -6.257 4.808 1.523 1.00 97.00 82 ASP A O 1
ATOM 632 N N . ILE A 1 83 ? -4.572 3.572 2.369 1.00 98.31 83 ILE A N 1
ATOM 633 C CA . ILE A 1 83 ? -5.421 2.535 2.960 1.00 98.31 83 ILE A CA 1
ATOM 634 C C . ILE A 1 83 ? -4.908 2.143 4.346 1.00 98.31 83 ILE A C 1
ATOM 636 O O . ILE A 1 83 ? -3.743 1.785 4.528 1.00 98.31 83 ILE A O 1
ATOM 640 N N . SER A 1 84 ? -5.825 2.140 5.307 1.00 97.88 84 SER A N 1
ATOM 641 C CA . SER A 1 84 ? -5.605 1.713 6.687 1.00 97.88 84 SER A CA 1
ATOM 642 C C . SER A 1 84 ? -6.464 0.496 7.006 1.00 97.88 84 SER A C 1
ATOM 644 O O . SER A 1 84 ? -7.648 0.472 6.670 1.00 97.88 84 SER A O 1
ATOM 646 N N . VAL A 1 85 ? -5.886 -0.485 7.698 1.00 98.19 85 VAL A N 1
ATOM 647 C CA . VAL A 1 85 ? -6.612 -1.598 8.327 1.00 98.19 85 VAL A CA 1
ATOM 648 C C . VAL A 1 85 ? -6.366 -1.530 9.830 1.00 98.19 85 VAL A C 1
ATOM 650 O O . VAL A 1 85 ? -5.213 -1.525 10.271 1.00 98.19 85 VAL A O 1
ATOM 653 N N . PHE A 1 86 ? -7.436 -1.435 10.613 1.00 97.75 86 PHE A N 1
ATOM 654 C CA . PHE A 1 86 ? -7.375 -1.252 12.063 1.00 97.75 86 PHE A CA 1
ATOM 655 C C . PHE A 1 86 ? -7.503 -2.557 12.837 1.00 97.75 86 PHE A C 1
ATOM 657 O O . PHE A 1 86 ? -8.020 -3.555 12.336 1.00 97.75 86 PHE A O 1
ATOM 664 N N . ASP A 1 87 ? -7.040 -2.516 14.082 1.00 96.94 87 ASP A N 1
ATOM 665 C CA . ASP A 1 87 ? -7.345 -3.552 15.055 1.00 96.94 87 ASP A CA 1
ATOM 666 C C . ASP A 1 87 ? -8.805 -3.413 15.541 1.00 96.94 87 ASP A C 1
ATOM 668 O O . ASP A 1 87 ? -9.238 -2.285 15.811 1.00 96.94 87 ASP A O 1
ATOM 672 N N . PRO A 1 88 ? -9.583 -4.506 15.653 1.00 97.19 88 PRO A N 1
ATOM 673 C CA . PRO A 1 88 ? -10.963 -4.442 16.133 1.00 97.19 88 PRO A CA 1
ATOM 674 C C . PRO A 1 88 ? -11.106 -3.766 17.499 1.00 97.19 88 PRO A C 1
ATOM 676 O O . PRO A 1 88 ? -12.044 -2.989 17.696 1.00 97.19 88 PRO A O 1
ATOM 679 N N . ASP A 1 89 ? -10.162 -3.995 18.414 1.00 97.38 89 ASP A N 1
ATOM 680 C CA . ASP A 1 89 ? -10.219 -3.415 19.755 1.00 97.38 89 ASP A CA 1
ATOM 681 C C . ASP A 1 89 ? -9.995 -1.900 19.706 1.00 97.38 89 ASP A C 1
ATOM 683 O O . ASP A 1 89 ? -10.594 -1.156 20.486 1.00 97.38 89 ASP A O 1
ATOM 687 N N . ASP A 1 90 ? -9.151 -1.418 18.789 1.00 97.00 90 ASP A N 1
ATOM 688 C CA . ASP A 1 90 ? -8.941 0.015 18.563 1.00 97.00 90 ASP A CA 1
ATOM 689 C C . ASP A 1 90 ? -10.208 0.669 17.994 1.00 97.00 90 ASP A C 1
ATOM 691 O O . ASP A 1 90 ? -10.599 1.748 18.444 1.00 97.00 90 ASP A O 1
ATOM 695 N N . VAL A 1 91 ? -10.890 -0.001 17.057 1.00 97.81 91 VAL A N 1
ATOM 696 C CA . VAL A 1 91 ? -12.149 0.488 16.467 1.00 97.81 91 VAL A CA 1
ATOM 697 C C . VAL A 1 91 ? -13.267 0.558 17.509 1.00 97.81 91 VAL A C 1
ATOM 699 O O . VAL A 1 91 ? -14.013 1.541 17.542 1.00 97.81 91 VAL A O 1
ATOM 702 N N . ALA A 1 92 ? -13.360 -0.425 18.408 1.00 98.06 92 ALA A N 1
ATOM 703 C CA . ALA A 1 92 ? -14.358 -0.433 19.479 1.00 98.06 92 ALA A CA 1
ATOM 704 C C . ALA A 1 92 ? -14.235 0.783 20.420 1.00 98.06 92 ALA A C 1
ATOM 706 O O . ALA A 1 92 ? -15.228 1.282 20.961 1.00 98.06 92 ALA A O 1
ATOM 707 N N . ARG A 1 93 ? -13.018 1.318 20.576 1.00 97.88 93 ARG A N 1
ATOM 708 C CA . ARG A 1 93 ? -12.724 2.482 21.427 1.00 97.88 93 ARG A CA 1
ATOM 709 C C . ARG A 1 93 ? -12.887 3.831 20.724 1.00 97.88 93 ARG A C 1
ATOM 711 O O . ARG A 1 93 ? -12.633 4.860 21.348 1.00 97.88 93 ARG A O 1
ATOM 718 N N . ILE A 1 94 ? -13.296 3.866 19.454 1.00 97.56 94 ILE A N 1
ATOM 719 C CA . ILE A 1 94 ? -13.580 5.127 18.755 1.00 97.56 94 ILE A CA 1
ATOM 720 C C . ILE A 1 94 ? -14.753 5.830 19.444 1.00 97.56 94 ILE A C 1
ATOM 722 O O . ILE A 1 94 ? -15.854 5.280 19.519 1.00 97.56 94 ILE A O 1
ATOM 726 N N . ASP A 1 95 ? -14.532 7.051 19.919 1.00 95.81 95 ASP A N 1
ATOM 727 C CA . ASP A 1 95 ? -15.526 7.878 20.613 1.00 95.81 95 ASP A CA 1
ATOM 728 C C . ASP A 1 95 ? -15.984 9.089 19.781 1.00 95.81 95 ASP A C 1
ATOM 730 O O . ASP A 1 95 ? -17.004 9.707 20.091 1.00 95.81 95 ASP A O 1
ATOM 734 N N . GLU A 1 96 ? -15.321 9.359 18.654 1.00 93.94 96 GLU A N 1
ATOM 735 C CA . GLU A 1 96 ? -15.632 10.467 17.751 1.00 93.94 96 GLU A CA 1
ATOM 736 C C . GLU A 1 96 ? -16.011 10.007 16.337 1.00 93.94 96 GLU A C 1
ATOM 738 O O . GLU A 1 96 ? -15.400 9.109 15.757 1.00 93.94 96 GLU A O 1
ATOM 743 N N . VAL A 1 97 ? -16.939 10.735 15.703 1.00 90.00 97 VAL A N 1
ATOM 744 C CA . VAL A 1 97 ? -17.377 10.486 14.313 1.00 90.00 97 VAL A CA 1
ATOM 745 C C . VAL A 1 97 ? -16.257 10.627 13.274 1.00 90.00 97 VAL A C 1
ATOM 747 O O . VAL A 1 97 ? -16.388 10.136 12.158 1.00 90.00 97 VAL A O 1
ATOM 750 N N . THR A 1 98 ? -15.144 11.274 13.635 1.00 90.25 98 THR A N 1
ATOM 751 C CA . THR A 1 98 ? -13.951 11.407 12.780 1.00 90.25 98 THR A CA 1
ATOM 752 C C . THR A 1 98 ? -12.940 10.271 12.963 1.00 90.25 98 THR A C 1
ATOM 754 O O . THR A 1 98 ? -11.784 10.417 12.568 1.00 90.25 98 THR A O 1
ATOM 757 N N . LEU A 1 99 ? -13.381 9.137 13.527 1.00 93.12 99 LEU A N 1
ATOM 758 C CA . LEU A 1 99 ? -12.586 7.922 13.748 1.00 93.12 99 LEU A CA 1
ATOM 759 C C . LEU A 1 99 ? -11.389 8.157 14.680 1.00 93.12 99 LEU A C 1
ATOM 761 O O . LEU A 1 99 ? -10.259 7.755 14.403 1.00 93.12 99 LEU A O 1
ATOM 765 N N . LYS A 1 100 ? -11.647 8.845 15.793 1.00 94.94 100 LYS A N 1
ATOM 766 C CA . LYS A 1 100 ? -10.653 9.160 16.821 1.00 94.94 100 LYS A CA 1
ATOM 767 C C . LYS A 1 100 ? -11.038 8.553 18.162 1.00 94.94 100 LYS A C 1
ATOM 769 O O . LYS A 1 100 ? -12.197 8.201 18.381 1.00 94.94 100 LYS A O 1
ATOM 774 N N . THR A 1 101 ? -10.037 8.472 19.030 1.00 95.19 101 THR A N 1
ATOM 775 C CA . THR A 1 101 ? -10.191 8.195 20.457 1.00 95.19 101 THR A CA 1
ATOM 776 C C . THR A 1 101 ? -9.557 9.342 21.230 1.00 95.19 101 THR A C 1
ATOM 778 O O . THR A 1 101 ? -8.362 9.616 21.051 1.00 95.19 101 THR A O 1
ATOM 781 N N . ALA A 1 102 ? -10.334 10.015 22.080 1.00 94.12 102 ALA A N 1
ATOM 782 C CA . ALA A 1 102 ? -9.867 11.123 22.916 1.00 94.12 102 ALA A CA 1
ATOM 783 C C . ALA A 1 102 ? -9.065 12.193 22.134 1.00 94.12 102 ALA A C 1
ATOM 785 O O . ALA A 1 102 ? -7.948 12.570 22.510 1.00 94.12 102 ALA A O 1
ATOM 786 N N . GLY A 1 103 ? -9.598 12.654 20.999 1.00 93.12 103 GLY A N 1
ATOM 787 C CA . GLY A 1 103 ? -9.011 13.705 20.161 1.00 93.12 103 GLY A CA 1
ATOM 788 C C . GLY A 1 103 ? -7.889 13.251 19.228 1.00 93.12 103 GLY A C 1
ATOM 789 O O . GLY A 1 103 ? -7.377 14.062 18.448 1.00 93.12 103 GLY A O 1
ATOM 790 N N . LYS A 1 104 ? -7.483 11.976 19.270 1.00 93.50 104 LYS A N 1
ATOM 791 C CA . LYS A 1 104 ? -6.344 11.450 18.502 1.00 93.50 104 LYS A CA 1
ATOM 792 C C . LYS A 1 104 ? -6.786 10.415 17.479 1.00 93.50 104 LYS A C 1
ATOM 794 O O . LYS A 1 104 ? -7.589 9.537 17.777 1.00 93.50 104 LYS A O 1
ATOM 799 N N . TYR A 1 105 ? -6.207 10.495 16.283 1.00 94.06 105 TYR A N 1
ATOM 800 C CA . TYR A 1 105 ? -6.344 9.439 15.284 1.00 94.06 105 TYR A CA 1
ATOM 801 C C . TYR A 1 105 ? -5.799 8.125 15.846 1.00 94.06 105 TYR A C 1
ATOM 803 O O . TYR A 1 105 ? -4.676 8.086 16.361 1.00 94.06 105 TYR A O 1
ATOM 811 N N . ILE A 1 106 ? -6.592 7.058 15.742 1.00 94.69 106 ILE A N 1
ATOM 812 C CA . ILE A 1 106 ? -6.133 5.709 16.072 1.00 94.69 106 ILE A CA 1
ATOM 813 C C . ILE A 1 106 ? -5.051 5.273 15.079 1.00 94.69 106 ILE A C 1
ATOM 815 O O . ILE A 1 106 ? -5.058 5.688 13.913 1.00 94.69 106 ILE A O 1
ATOM 819 N N . LYS A 1 107 ? -4.094 4.467 15.545 1.00 94.94 107 LYS A N 1
ATOM 820 C CA . LYS A 1 107 ? -2.995 3.984 14.705 1.00 94.94 107 LYS A CA 1
ATOM 821 C C . LYS A 1 107 ? -3.458 2.773 13.895 1.00 94.94 107 LYS A C 1
ATOM 823 O O . LYS A 1 107 ? -4.035 1.858 14.473 1.00 94.94 107 LYS A O 1
ATOM 828 N N . PRO A 1 108 ? -3.193 2.722 12.583 1.00 96.62 108 PRO A N 1
ATOM 829 C CA . PRO A 1 108 ? -3.507 1.541 11.796 1.00 96.62 108 PRO A CA 1
ATOM 830 C C . PRO A 1 108 ? -2.643 0.356 12.224 1.00 96.62 108 PRO A C 1
ATOM 832 O O . PRO A 1 108 ? -1.448 0.504 12.496 1.00 96.62 108 PRO A O 1
ATOM 835 N N . ARG A 1 109 ? -3.238 -0.836 12.215 1.00 97.12 109 ARG A N 1
ATOM 836 C CA . ARG A 1 109 ? -2.507 -2.094 12.365 1.00 97.12 109 ARG A CA 1
ATOM 837 C C . ARG A 1 109 ? -1.681 -2.382 11.123 1.00 97.12 109 ARG A C 1
ATOM 839 O O . ARG A 1 109 ? -0.478 -2.648 11.216 1.00 97.12 109 ARG A O 1
ATOM 846 N N . PHE A 1 110 ? -2.310 -2.201 9.966 1.00 98.25 110 PHE A N 1
ATOM 847 C CA . PHE A 1 110 ? -1.655 -2.209 8.669 1.00 98.25 110 PHE A CA 1
ATOM 848 C C . PHE A 1 110 ? -1.880 -0.883 7.948 1.00 98.25 110 PHE A C 1
ATOM 850 O O . PHE A 1 110 ? -3.016 -0.425 7.840 1.00 98.25 110 PHE A O 1
ATOM 857 N N . ALA A 1 111 ? -0.806 -0.285 7.439 1.00 98.12 111 ALA A N 1
ATOM 858 C CA . ALA A 1 111 ? -0.859 0.927 6.622 1.00 98.12 111 ALA A CA 1
ATOM 859 C C . ALA A 1 111 ? -0.325 0.623 5.224 1.00 98.12 111 ALA A C 1
ATOM 861 O O . ALA A 1 111 ? 0.651 -0.118 5.090 1.00 98.12 111 ALA A O 1
ATOM 862 N N . ILE A 1 112 ? -0.954 1.166 4.188 1.00 98.56 112 ILE A N 1
ATOM 863 C CA . ILE A 1 112 ? -0.578 0.927 2.794 1.00 98.56 112 ILE A CA 1
ATOM 864 C C . ILE A 1 112 ? -0.528 2.269 2.067 1.00 98.56 112 ILE A C 1
ATOM 866 O O . ILE A 1 112 ? -1.459 3.060 2.187 1.00 98.56 112 ILE A O 1
ATOM 870 N N . GLU A 1 113 ? 0.539 2.485 1.303 1.00 97.44 113 GLU A N 1
ATOM 871 C CA . GLU A 1 113 ? 0.732 3.615 0.389 1.00 97.44 113 GLU A CA 1
ATOM 872 C C . GLU A 1 113 ? 0.934 3.078 -1.029 1.00 97.44 113 GLU A C 1
ATOM 874 O O . GLU A 1 113 ? 1.690 2.116 -1.247 1.00 97.44 113 GLU A O 1
ATOM 879 N N . LEU A 1 114 ? 0.254 3.693 -1.992 1.00 95.88 114 LEU A N 1
ATOM 880 C CA . LEU A 1 114 ? 0.271 3.320 -3.396 1.00 95.88 114 LEU A CA 1
ATOM 881 C C . LEU A 1 114 ? 0.910 4.438 -4.219 1.00 95.88 114 LEU A C 1
ATOM 883 O O . LEU A 1 114 ? 0.504 5.588 -4.156 1.00 95.88 114 LEU A O 1
ATOM 887 N N . GLY A 1 115 ? 1.888 4.087 -5.050 1.00 91.06 115 GLY A N 1
ATOM 888 C CA . GLY A 1 115 ? 2.588 5.052 -5.895 1.00 91.06 115 GLY A CA 1
ATOM 889 C C . GLY A 1 115 ? 2.430 4.790 -7.388 1.00 91.06 115 GLY A C 1
ATOM 890 O O . GLY A 1 115 ? 2.493 3.649 -7.858 1.00 91.06 115 GLY A O 1
ATOM 891 N N . THR A 1 116 ? 2.306 5.875 -8.155 1.00 88.19 116 THR A N 1
ATOM 892 C CA . THR A 1 116 ? 2.354 5.890 -9.631 1.00 88.19 116 THR A CA 1
ATOM 893 C C . THR A 1 116 ? 3.356 6.940 -10.153 1.00 88.19 116 THR A C 1
ATOM 895 O O . THR A 1 116 ? 4.019 7.616 -9.370 1.00 88.19 116 THR A O 1
ATOM 898 N N . GLU A 1 117 ? 3.522 7.086 -11.477 1.00 71.38 117 GLU A N 1
ATOM 899 C CA . GLU A 1 117 ? 4.526 7.969 -12.120 1.00 71.38 117 GLU A CA 1
ATOM 900 C C . GLU A 1 117 ? 4.261 9.489 -11.997 1.00 71.38 117 GLU A C 1
ATOM 902 O O . GLU A 1 117 ? 4.260 10.199 -13.006 1.00 71.38 117 GLU A O 1
ATOM 907 N N . LYS A 1 118 ? 3.987 10.026 -10.804 1.00 58.50 118 LYS A N 1
ATOM 908 C CA . LYS A 1 118 ? 3.436 11.391 -10.690 1.00 58.50 118 LYS A CA 1
ATOM 909 C C . LYS A 1 118 ? 4.355 12.472 -10.128 1.00 58.50 118 LYS A C 1
ATOM 911 O O . LYS A 1 118 ? 4.024 13.642 -10.299 1.00 58.50 118 LYS A O 1
ATOM 916 N N . SER A 1 119 ? 5.504 12.159 -9.531 1.00 59.34 119 SER A N 1
ATOM 917 C CA . SER A 1 119 ? 6.323 13.193 -8.881 1.00 59.34 119 SER A CA 1
ATOM 918 C C . SER A 1 119 ? 7.651 13.492 -9.577 1.00 59.34 119 SER A C 1
ATOM 920 O O . SER A 1 119 ? 8.393 12.611 -10.008 1.00 59.34 119 SER A O 1
ATOM 922 N N . LEU A 1 120 ? 7.956 14.793 -9.660 1.00 62.84 120 LEU A N 1
ATOM 923 C CA . LEU A 1 120 ? 9.290 15.308 -9.986 1.00 62.84 120 LEU A CA 1
ATOM 924 C C . LEU A 1 120 ? 10.306 14.978 -8.874 1.00 62.84 120 LEU A C 1
ATOM 926 O O . LEU A 1 120 ? 11.492 14.856 -9.160 1.00 62.84 120 LEU A O 1
ATOM 930 N N . ASP A 1 121 ? 9.826 14.783 -7.639 1.00 83.19 121 ASP A N 1
ATOM 931 C CA . ASP A 1 121 ? 10.597 14.394 -6.451 1.00 83.19 121 ASP A CA 1
ATOM 932 C C . ASP A 1 121 ? 10.150 13.021 -5.912 1.00 83.19 121 ASP A C 1
ATOM 934 O O . ASP A 1 121 ? 9.540 12.894 -4.847 1.00 83.19 121 ASP A O 1
ATOM 938 N N . ALA A 1 122 ? 10.443 11.967 -6.675 1.00 83.75 122 ALA A N 1
ATOM 939 C CA . ALA A 1 122 ? 10.127 10.597 -6.275 1.00 83.75 122 ALA A CA 1
ATOM 940 C C . ALA A 1 122 ? 10.866 10.170 -4.993 1.00 83.75 122 ALA A C 1
ATOM 942 O O . ALA A 1 122 ? 10.317 9.423 -4.188 1.00 83.75 122 ALA A O 1
ATOM 943 N N . THR A 1 123 ? 12.092 10.660 -4.773 1.00 86.31 123 THR A N 1
ATOM 944 C CA . THR A 1 123 ? 12.889 10.331 -3.580 1.00 86.31 123 THR A CA 1
ATOM 945 C C . THR A 1 123 ? 12.241 10.880 -2.314 1.00 86.31 123 THR A C 1
ATOM 947 O O . THR A 1 123 ? 12.039 10.131 -1.356 1.00 86.31 123 THR A O 1
ATOM 950 N N . GLY A 1 124 ? 11.891 12.170 -2.301 1.00 88.31 124 GLY A N 1
ATOM 951 C CA . GLY A 1 124 ? 11.244 12.782 -1.147 1.00 88.31 124 GLY A CA 1
ATOM 952 C C . GLY A 1 124 ? 9.855 12.206 -0.892 1.00 88.31 124 GLY A C 1
ATOM 953 O O . GLY A 1 124 ? 9.477 12.042 0.266 1.00 88.31 124 GLY A O 1
ATOM 954 N N . GLN A 1 125 ? 9.113 11.840 -1.943 1.00 89.00 125 GLN A N 1
ATOM 955 C CA . GLN A 1 125 ? 7.823 11.167 -1.781 1.00 89.00 125 GLN A CA 1
ATOM 956 C C . GLN A 1 125 ? 7.973 9.789 -1.130 1.00 89.00 125 GLN A C 1
ATOM 958 O O . GLN A 1 125 ? 7.382 9.571 -0.077 1.00 89.00 125 GLN A O 1
ATOM 963 N N . ILE A 1 126 ? 8.844 8.923 -1.666 1.00 91.88 126 ILE A N 1
ATOM 964 C CA . ILE A 1 126 ? 9.114 7.600 -1.081 1.00 91.88 126 ILE A CA 1
ATOM 965 C C . ILE A 1 126 ? 9.531 7.730 0.389 1.00 91.88 126 ILE A C 1
ATOM 967 O O . ILE A 1 126 ? 9.026 6.992 1.226 1.00 91.88 126 ILE A O 1
ATOM 971 N N . SER A 1 127 ? 10.413 8.677 0.729 1.00 92.06 127 SER A N 1
ATOM 972 C CA . SER A 1 127 ? 10.835 8.880 2.123 1.00 92.06 127 SER A CA 1
ATOM 973 C C . SER A 1 127 ? 9.659 9.227 3.039 1.00 92.06 127 SER A C 1
ATOM 975 O O . SER A 1 127 ? 9.508 8.613 4.090 1.00 92.06 127 SER A O 1
ATOM 977 N N . ARG A 1 128 ? 8.799 10.171 2.632 1.00 91.50 128 ARG A N 1
ATOM 978 C CA . ARG A 1 128 ? 7.624 10.571 3.424 1.00 91.50 128 ARG A CA 1
ATOM 979 C C . ARG A 1 128 ? 6.625 9.429 3.586 1.00 91.50 128 ARG A C 1
ATOM 981 O O . ARG A 1 128 ? 6.031 9.295 4.654 1.00 91.50 128 ARG A O 1
ATOM 988 N N . ASP A 1 129 ? 6.443 8.623 2.545 1.00 94.00 129 ASP A N 1
ATOM 989 C CA . ASP A 1 129 ? 5.555 7.464 2.589 1.00 94.00 129 ASP A CA 1
ATOM 990 C C . ASP A 1 129 ? 6.109 6.388 3.528 1.00 94.00 129 ASP A C 1
ATOM 992 O O . ASP A 1 129 ? 5.385 5.891 4.387 1.00 94.00 129 ASP A O 1
ATOM 996 N N . LEU A 1 130 ? 7.413 6.103 3.475 1.00 94.81 130 LEU A N 1
ATOM 997 C CA . LEU A 1 130 ? 8.068 5.186 4.413 1.00 94.81 130 LEU A CA 1
ATOM 998 C C . LEU A 1 130 ? 7.944 5.647 5.874 1.00 94.81 130 LEU A C 1
ATOM 1000 O O . LEU A 1 130 ? 7.681 4.810 6.740 1.00 94.81 130 LEU A O 1
ATOM 1004 N N . ASP A 1 131 ? 8.077 6.948 6.144 1.00 92.75 131 ASP A N 1
ATOM 1005 C CA . ASP A 1 131 ? 7.914 7.506 7.492 1.00 92.75 131 ASP A CA 1
ATOM 1006 C C . ASP A 1 131 ? 6.481 7.320 8.013 1.00 92.75 131 ASP A C 1
ATOM 1008 O O . ASP A 1 131 ? 6.291 6.915 9.157 1.00 92.75 131 ASP A O 1
ATOM 1012 N N . LYS A 1 132 ? 5.460 7.558 7.172 1.00 92.38 132 LYS A N 1
ATOM 1013 C CA . LYS A 1 132 ? 4.050 7.291 7.525 1.00 92.38 132 LYS A CA 1
ATOM 1014 C C . LYS A 1 132 ? 3.824 5.809 7.835 1.00 92.38 132 LYS A C 1
ATOM 1016 O O . LYS A 1 132 ? 3.167 5.459 8.811 1.00 92.38 132 LYS A O 1
ATOM 1021 N N . LEU A 1 133 ? 4.371 4.935 6.997 1.00 96.00 133 LEU A N 1
ATOM 1022 C CA . LEU A 1 133 ? 4.177 3.490 7.083 1.00 96.00 133 LEU A CA 1
ATOM 1023 C C . LEU A 1 133 ? 4.873 2.856 8.293 1.00 96.00 133 LEU A C 1
ATOM 1025 O O . LEU A 1 133 ? 4.412 1.829 8.795 1.00 96.00 133 LEU A O 1
ATOM 1029 N N . ALA A 1 134 ? 5.965 3.454 8.770 1.00 94.56 134 ALA A N 1
ATOM 1030 C CA . ALA A 1 134 ? 6.674 2.997 9.962 1.00 94.56 134 ALA A CA 1
ATOM 1031 C C . ALA A 1 134 ? 5.834 3.128 11.247 1.00 94.56 134 ALA A C 1
ATOM 1033 O O . ALA A 1 134 ? 6.048 2.359 12.188 1.00 94.56 134 ALA A O 1
ATOM 1034 N N . ASP A 1 135 ? 4.857 4.043 11.267 1.00 92.44 135 ASP A N 1
ATOM 1035 C CA . ASP A 1 135 ? 3.984 4.301 12.419 1.00 92.44 135 ASP A CA 1
ATOM 1036 C C . ASP A 1 135 ? 2.885 3.236 12.617 1.00 92.44 135 ASP A C 1
ATOM 1038 O O . ASP A 1 135 ? 2.254 3.201 13.681 1.00 92.44 135 ASP A O 1
ATOM 1042 N N . ALA A 1 136 ? 2.658 2.353 11.633 1.00 95.31 136 ALA A N 1
ATOM 1043 C CA . ALA A 1 136 ? 1.701 1.250 11.743 1.00 95.31 136 ALA A CA 1
ATOM 1044 C C . ALA A 1 136 ? 2.059 0.321 12.913 1.00 95.31 136 ALA A C 1
ATOM 1046 O O . ALA A 1 136 ? 3.239 0.083 13.184 1.00 95.31 136 ALA A O 1
ATOM 1047 N N . THR A 1 137 ? 1.073 -0.244 13.614 1.00 95.69 137 THR A N 1
ATOM 1048 C CA . THR A 1 137 ? 1.336 -1.067 14.811 1.00 95.69 137 THR A CA 1
ATOM 1049 C C . THR A 1 137 ? 1.833 -2.474 14.478 1.00 95.69 137 THR A C 1
ATOM 1051 O O . THR A 1 137 ? 2.625 -3.005 15.258 1.00 95.69 137 THR A O 1
ATOM 1054 N N . GLU A 1 138 ? 1.538 -3.020 13.292 1.00 95.75 138 GLU A N 1
ATOM 1055 C CA . GLU A 1 138 ? 2.057 -4.323 12.843 1.00 95.75 138 GLU A CA 1
ATOM 1056 C C . GLU A 1 138 ? 2.932 -4.230 11.586 1.00 95.75 138 GLU A C 1
ATOM 1058 O O . GLU A 1 138 ? 4.104 -4.615 11.645 1.00 95.75 138 GLU A O 1
ATOM 1063 N N . ARG A 1 139 ? 2.421 -3.709 10.460 1.00 97.31 139 ARG A N 1
ATOM 1064 C CA . ARG A 1 139 ? 3.195 -3.655 9.203 1.00 97.31 139 ARG A CA 1
ATOM 1065 C C . ARG A 1 139 ? 2.761 -2.524 8.274 1.00 97.31 139 ARG A C 1
ATOM 1067 O O . ARG A 1 139 ? 1.572 -2.294 8.080 1.00 97.31 139 ARG A O 1
ATOM 1074 N N . GLY A 1 140 ? 3.740 -1.861 7.666 1.00 97.94 140 GLY A N 1
ATOM 1075 C CA . GLY A 1 140 ? 3.519 -0.908 6.580 1.00 97.94 140 GLY A CA 1
ATOM 1076 C C . GLY A 1 140 ? 3.796 -1.532 5.209 1.00 97.94 140 GLY A C 1
ATOM 1077 O O . GLY A 1 140 ? 4.668 -2.397 5.095 1.00 97.94 140 GLY A O 1
ATOM 1078 N N . TYR A 1 141 ? 3.107 -1.077 4.165 1.00 98.38 141 TYR A N 1
ATOM 1079 C CA . TYR A 1 141 ? 3.314 -1.526 2.787 1.00 98.38 141 TYR A CA 1
ATOM 1080 C C . TYR A 1 141 ? 3.460 -0.341 1.842 1.00 98.38 141 TYR A C 1
ATOM 1082 O O . TYR A 1 141 ? 2.551 0.473 1.721 1.00 98.38 141 TYR A O 1
ATOM 1090 N N . LEU A 1 142 ? 4.585 -0.277 1.136 1.00 97.31 142 LEU A N 1
ATOM 1091 C CA . LEU A 1 142 ? 4.798 0.678 0.054 1.00 97.31 142 LEU A CA 1
ATOM 1092 C C . LEU A 1 142 ? 4.730 -0.063 -1.279 1.00 97.31 142 LEU A C 1
ATOM 1094 O O . LEU A 1 142 ? 5.577 -0.919 -1.542 1.00 97.31 142 LEU A O 1
ATOM 1098 N N . ILE A 1 143 ? 3.746 0.244 -2.121 1.00 97.31 143 ILE A N 1
ATOM 1099 C CA . ILE A 1 143 ? 3.528 -0.475 -3.383 1.00 97.31 143 ILE A CA 1
ATOM 1100 C C . ILE A 1 143 ? 3.512 0.518 -4.539 1.00 97.31 143 ILE A C 1
ATOM 1102 O O . ILE A 1 143 ? 2.620 1.348 -4.650 1.00 97.31 143 ILE A O 1
ATOM 1106 N N . HIS A 1 144 ? 4.491 0.432 -5.431 1.00 94.94 144 HIS A N 1
ATOM 1107 C CA . HIS A 1 144 ? 4.649 1.374 -6.536 1.00 94.94 144 HIS A CA 1
ATOM 1108 C C . HIS A 1 144 ? 4.610 0.667 -7.886 1.00 94.94 144 HIS A C 1
ATOM 1110 O O . HIS A 1 144 ? 5.356 -0.286 -8.131 1.00 94.94 144 HIS A O 1
ATOM 1116 N N . PHE A 1 145 ? 3.811 1.211 -8.801 1.00 92.56 145 PHE A N 1
ATOM 1117 C CA . PHE A 1 145 ? 3.720 0.753 -10.183 1.00 92.56 145 PHE A CA 1
ATOM 1118 C C . PHE A 1 145 ? 4.155 1.863 -11.141 1.00 92.56 145 PHE A C 1
ATOM 1120 O O . PHE A 1 145 ? 3.469 2.871 -11.317 1.00 92.56 145 PHE A O 1
ATOM 1127 N N . PHE A 1 146 ? 5.279 1.646 -11.816 1.00 90.69 146 PHE A N 1
ATOM 1128 C CA . PHE A 1 146 ? 5.723 2.451 -12.948 1.00 90.69 146 PHE A CA 1
ATOM 1129 C C . PHE A 1 146 ? 5.314 1.754 -14.249 1.00 90.69 146 PHE A C 1
ATOM 1131 O O . PHE A 1 146 ? 5.560 0.561 -14.426 1.00 90.69 146 PHE A O 1
ATOM 1138 N N . ARG A 1 147 ? 4.700 2.482 -15.177 1.00 87.69 147 ARG A N 1
ATOM 1139 C CA . ARG A 1 147 ? 4.164 2.007 -16.458 1.00 87.69 147 ARG A CA 1
ATOM 1140 C C . ARG A 1 147 ? 4.829 2.728 -17.638 1.00 87.69 147 ARG A C 1
ATOM 1142 O O . ARG A 1 147 ? 4.360 3.751 -18.131 1.00 87.69 147 ARG A O 1
ATOM 1149 N N . ASP A 1 148 ? 5.861 2.118 -18.210 1.00 85.50 148 ASP A N 1
ATOM 1150 C CA . ASP A 1 148 ? 6.458 2.597 -19.457 1.00 85.50 148 ASP A CA 1
ATOM 1151 C C . ASP A 1 148 ? 5.516 2.360 -20.654 1.00 85.50 148 ASP A C 1
ATOM 1153 O O . ASP A 1 148 ? 5.460 1.269 -21.230 1.00 85.50 148 ASP A O 1
ATOM 1157 N N . THR A 1 149 ? 4.789 3.409 -21.043 1.00 80.81 149 THR A N 1
ATOM 1158 C CA . THR A 1 149 ? 3.876 3.442 -22.200 1.00 80.81 149 THR A CA 1
ATOM 1159 C C . THR A 1 149 ? 4.564 3.829 -23.515 1.00 80.81 149 THR A C 1
ATOM 1161 O O . THR A 1 149 ? 3.908 3.926 -24.556 1.00 80.81 149 THR A O 1
ATOM 1164 N N . SER A 1 150 ? 5.885 4.050 -23.507 1.00 79.44 150 SER A N 1
ATOM 1165 C CA . SER A 1 150 ? 6.624 4.481 -24.695 1.00 79.44 150 SER A CA 1
ATOM 1166 C C . SER A 1 150 ? 6.566 3.441 -25.814 1.00 79.44 150 SER A C 1
ATOM 1168 O O . SER A 1 150 ? 6.913 2.275 -25.628 1.00 79.44 150 SER A O 1
ATOM 1170 N N . ARG A 1 151 ? 6.203 3.908 -27.013 1.00 78.81 151 ARG A N 1
ATOM 1171 C CA . ARG A 1 151 ? 6.224 3.132 -28.265 1.00 78.81 151 ARG A CA 1
ATOM 1172 C C . ARG A 1 151 ? 7.536 3.289 -29.048 1.00 78.81 151 ARG A C 1
ATOM 1174 O O . ARG A 1 151 ? 7.660 2.744 -30.141 1.00 78.81 151 ARG A O 1
ATOM 1181 N N . SER A 1 152 ? 8.504 4.045 -28.521 1.00 78.81 152 SER A N 1
ATOM 1182 C CA . SER A 1 152 ? 9.760 4.350 -29.217 1.00 78.81 152 SER A CA 1
ATOM 1183 C C . SER A 1 152 ? 10.567 3.081 -29.497 1.00 78.81 152 SER A C 1
ATOM 1185 O O . SER A 1 152 ? 10.783 2.254 -28.606 1.00 78.81 152 SER A O 1
ATOM 1187 N N . ALA A 1 153 ? 11.056 2.943 -30.730 1.00 78.12 153 ALA A N 1
ATOM 1188 C CA . ALA A 1 153 ? 11.897 1.820 -31.121 1.00 78.12 153 ALA A CA 1
ATOM 1189 C C . ALA A 1 153 ? 13.254 1.847 -30.392 1.00 78.12 153 ALA A C 1
ATOM 1191 O O . ALA A 1 153 ? 13.822 2.909 -30.138 1.00 78.12 153 ALA A O 1
ATOM 1192 N N . VAL A 1 154 ? 13.780 0.661 -30.068 1.00 78.81 154 VAL A N 1
ATOM 1193 C CA . VAL A 1 154 ? 15.143 0.493 -29.529 1.00 78.81 154 VAL A CA 1
ATOM 1194 C C . VAL A 1 154 ? 16.169 1.063 -30.511 1.00 78.81 154 VAL A C 1
ATOM 1196 O O . VAL A 1 154 ? 16.010 0.857 -31.712 1.00 78.81 154 VAL A O 1
ATOM 1199 N N . GLY A 1 155 ? 17.192 1.752 -29.993 1.00 79.81 155 GLY A N 1
ATOM 1200 C CA . GLY A 1 155 ? 18.243 2.403 -30.788 1.00 79.81 155 GLY A CA 1
ATOM 1201 C C . GLY A 1 155 ? 17.887 3.807 -31.286 1.00 79.81 155 GLY A C 1
ATOM 1202 O O . GLY A 1 155 ? 18.597 4.358 -32.113 1.00 79.81 155 GLY A O 1
ATOM 1203 N N . THR A 1 156 ? 16.772 4.382 -30.822 1.00 84.94 156 THR A N 1
ATOM 1204 C CA . THR A 1 156 ? 16.420 5.781 -31.107 1.00 84.94 156 THR A CA 1
ATOM 1205 C C . THR A 1 156 ? 16.762 6.667 -29.913 1.00 84.94 156 THR A C 1
ATOM 1207 O O . THR A 1 156 ? 16.514 6.271 -28.772 1.00 84.94 156 THR A O 1
ATOM 1210 N N . GLY A 1 157 ? 17.193 7.910 -30.156 1.00 89.69 157 GLY A N 1
ATOM 1211 C CA . GLY A 1 157 ? 17.426 8.882 -29.076 1.00 89.69 157 GLY A CA 1
ATOM 1212 C C . GLY A 1 157 ? 16.183 9.115 -28.202 1.00 89.69 157 GLY A C 1
ATOM 1213 O O . GLY A 1 157 ? 16.272 9.245 -26.985 1.00 89.69 157 GLY A O 1
ATOM 1214 N N . ARG A 1 158 ? 14.972 9.033 -28.781 1.00 85.88 158 ARG A N 1
ATOM 1215 C CA . ARG A 1 158 ? 13.712 9.070 -28.007 1.00 85.88 158 ARG A CA 1
ATOM 1216 C C . ARG A 1 158 ? 13.590 7.912 -27.013 1.00 85.88 158 ARG A C 1
ATOM 1218 O O . ARG A 1 158 ? 12.990 8.083 -25.953 1.00 85.88 158 ARG A O 1
ATOM 1225 N N . ARG A 1 159 ? 14.090 6.722 -27.356 1.00 86.88 159 ARG A N 1
ATOM 1226 C CA . ARG A 1 159 ? 14.093 5.569 -26.450 1.00 86.88 159 ARG A CA 1
ATOM 1227 C C . ARG A 1 159 ? 15.151 5.724 -25.367 1.00 86.88 159 ARG A C 1
ATOM 1229 O O . ARG A 1 159 ? 14.840 5.456 -24.211 1.00 86.88 159 ARG A O 1
ATOM 1236 N N . GLU A 1 160 ? 16.348 6.166 -25.728 1.00 89.06 160 GLU A N 1
ATOM 1237 C CA . GLU A 1 160 ? 17.439 6.426 -24.781 1.00 89.06 160 GLU A CA 1
ATOM 1238 C C . GLU A 1 160 ? 17.010 7.443 -23.721 1.00 89.06 160 GLU A C 1
ATOM 1240 O O . GLU A 1 160 ? 17.092 7.150 -22.529 1.00 89.06 160 GLU A O 1
ATOM 1245 N N . ASN A 1 161 ? 16.396 8.554 -24.140 1.00 89.88 161 ASN A N 1
ATOM 1246 C CA . ASN A 1 161 ? 15.843 9.561 -23.231 1.00 89.88 161 ASN A CA 1
ATOM 1247 C C . ASN A 1 161 ? 14.786 8.976 -22.278 1.00 89.88 161 ASN A C 1
ATOM 1249 O O . ASN A 1 161 ? 14.738 9.333 -21.100 1.00 89.88 161 ASN A O 1
ATOM 1253 N N . LYS A 1 162 ? 13.930 8.056 -22.750 1.00 88.38 162 LYS A N 1
ATOM 1254 C CA . LYS A 1 162 ? 12.939 7.404 -21.877 1.00 88.38 162 LYS A CA 1
ATOM 1255 C C . LYS A 1 162 ? 13.600 6.447 -20.886 1.00 88.38 162 LYS A C 1
ATOM 1257 O O . LYS A 1 162 ? 13.205 6.465 -19.727 1.00 88.38 162 LYS A O 1
ATOM 1262 N N . GLU A 1 163 ? 14.584 5.642 -21.292 1.00 90.25 163 GLU A N 1
ATOM 1263 C CA . GLU A 1 163 ? 15.313 4.769 -20.353 1.00 90.25 163 GLU A CA 1
ATOM 1264 C C . GLU A 1 163 ? 16.068 5.601 -19.304 1.00 90.25 163 GLU A C 1
ATOM 1266 O O . GLU A 1 163 ? 15.964 5.303 -18.118 1.00 90.25 163 GLU A O 1
ATOM 1271 N N . GLN A 1 164 ? 16.720 6.701 -19.697 1.00 91.56 164 GLN A N 1
ATOM 1272 C CA . GLN A 1 164 ? 17.343 7.645 -18.757 1.00 91.56 164 GLN A CA 1
ATOM 1273 C C . GLN A 1 164 ? 16.320 8.264 -17.796 1.00 91.56 164 GLN A C 1
ATOM 1275 O O . GLN A 1 164 ? 16.592 8.419 -16.603 1.00 91.56 164 GLN A O 1
ATOM 1280 N N . SER A 1 165 ? 15.118 8.590 -18.280 1.00 89.81 165 SER A N 1
ATOM 1281 C CA . SER A 1 165 ? 14.037 9.082 -17.423 1.00 89.81 165 SER A CA 1
ATOM 1282 C C . SER A 1 165 ? 13.529 8.011 -16.456 1.00 89.81 165 SER A C 1
ATOM 1284 O O . SER A 1 165 ? 13.203 8.354 -15.325 1.00 89.81 165 SER A O 1
ATOM 1286 N N . ILE A 1 166 ? 13.424 6.747 -16.874 1.00 90.50 166 ILE A N 1
ATOM 1287 C CA . ILE A 1 166 ? 13.040 5.631 -15.992 1.00 90.50 166 ILE A CA 1
ATOM 1288 C C . ILE A 1 166 ? 14.108 5.441 -14.913 1.00 90.50 166 ILE A C 1
ATOM 1290 O O . ILE A 1 166 ? 13.788 5.283 -13.734 1.00 90.50 166 ILE A O 1
ATOM 1294 N N . GLU A 1 167 ? 15.377 5.494 -15.309 1.00 92.44 167 GLU A N 1
ATOM 1295 C CA . GLU A 1 167 ? 16.497 5.326 -14.393 1.00 92.44 167 GLU A CA 1
ATOM 1296 C C . GLU A 1 167 ? 16.537 6.450 -13.353 1.00 92.44 167 GLU A C 1
ATOM 1298 O O . GLU A 1 167 ? 16.540 6.194 -12.153 1.00 92.44 167 GLU A O 1
ATOM 1303 N N . SER A 1 168 ? 16.492 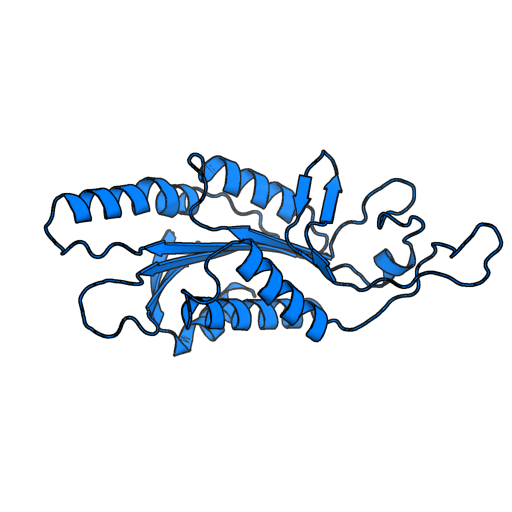7.706 -13.796 1.00 90.50 168 SER A N 1
ATOM 1304 C CA . SER A 1 168 ? 16.588 8.873 -12.910 1.00 90.50 168 SER A CA 1
ATOM 1305 C C . SER A 1 168 ? 15.353 9.093 -12.036 1.00 90.50 168 SER A C 1
ATOM 1307 O O . SER A 1 168 ? 15.513 9.415 -10.861 1.00 90.50 168 SER A O 1
ATOM 1309 N N . LYS A 1 169 ? 14.137 8.913 -12.570 1.00 89.06 169 LYS A N 1
ATOM 1310 C CA . LYS A 1 169 ? 12.893 9.245 -11.850 1.00 89.06 169 LYS A CA 1
ATOM 1311 C C . LYS A 1 169 ? 12.294 8.089 -11.061 1.00 89.06 169 LYS A C 1
ATOM 1313 O O . LYS A 1 169 ? 11.445 8.335 -10.214 1.00 89.06 169 LYS A O 1
ATOM 1318 N N . PHE A 1 170 ? 12.691 6.848 -11.336 1.00 91.44 170 PHE A N 1
ATOM 1319 C CA . PHE A 1 170 ? 12.095 5.687 -10.679 1.00 91.44 170 PHE A CA 1
ATOM 1320 C C . PHE A 1 170 ? 13.134 4.742 -10.092 1.00 91.44 170 PHE A C 1
ATOM 1322 O O . PHE A 1 170 ? 13.180 4.585 -8.875 1.00 91.44 170 PHE A O 1
ATOM 1329 N N . ARG A 1 171 ? 14.011 4.153 -10.914 1.00 93.00 171 ARG A N 1
ATOM 1330 C CA . ARG A 1 171 ? 14.948 3.131 -10.417 1.00 93.00 171 ARG A CA 1
ATOM 1331 C C . ARG A 1 171 ? 15.928 3.690 -9.391 1.00 93.00 171 ARG A C 1
ATOM 1333 O O . ARG A 1 171 ? 16.077 3.098 -8.332 1.00 93.00 171 ARG A O 1
ATOM 1340 N N . ASN A 1 172 ? 16.535 4.846 -9.649 1.00 92.19 172 ASN A N 1
ATOM 1341 C CA . ASN A 1 172 ? 17.474 5.469 -8.716 1.00 92.19 172 ASN A CA 1
ATOM 1342 C C . ASN A 1 172 ? 16.836 5.842 -7.366 1.00 92.19 172 ASN A C 1
ATOM 1344 O O . ASN A 1 172 ? 17.414 5.474 -6.343 1.00 92.19 172 ASN A O 1
ATOM 1348 N N . PRO A 1 173 ? 15.676 6.528 -7.315 1.00 92.06 173 PRO A N 1
ATOM 1349 C CA . PRO A 1 173 ? 14.958 6.762 -6.062 1.00 92.06 173 PRO A CA 1
ATOM 1350 C C . PRO A 1 173 ? 14.653 5.474 -5.293 1.00 92.06 173 PRO A C 1
ATOM 1352 O O . PRO A 1 173 ? 14.934 5.397 -4.100 1.00 92.06 173 PRO A O 1
ATOM 1355 N N . VAL A 1 174 ? 14.160 4.440 -5.984 1.00 92.75 174 VAL A N 1
ATOM 1356 C CA . VAL A 1 174 ? 13.851 3.131 -5.385 1.00 92.75 174 VAL A CA 1
ATOM 1357 C C . VAL A 1 174 ? 15.104 2.458 -4.827 1.00 92.75 174 VAL A C 1
ATOM 1359 O O . VAL A 1 174 ? 15.113 2.035 -3.675 1.00 92.75 174 VAL A O 1
ATOM 1362 N N . ASN A 1 175 ? 16.187 2.417 -5.603 1.00 91.75 175 ASN A N 1
ATOM 1363 C CA . ASN A 1 175 ? 17.440 1.775 -5.206 1.00 91.75 175 ASN A CA 1
ATOM 1364 C C . ASN A 1 175 ? 18.110 2.465 -4.003 1.00 91.75 175 ASN A C 1
ATOM 1366 O O . ASN A 1 175 ? 18.898 1.841 -3.298 1.00 91.75 175 ASN A O 1
ATOM 1370 N N . LYS A 1 176 ? 17.839 3.759 -3.789 1.00 90.94 176 LYS A N 1
ATOM 1371 C CA . LYS A 1 176 ? 18.391 4.558 -2.681 1.00 90.94 176 LYS A CA 1
ATOM 1372 C C . LYS A 1 176 ? 17.488 4.579 -1.446 1.00 90.94 176 LYS A C 1
ATOM 1374 O O . LYS A 1 176 ? 17.907 5.093 -0.407 1.00 90.94 176 LYS A O 1
ATOM 1379 N N . ALA A 1 177 ? 16.262 4.071 -1.552 1.00 91.44 177 ALA A N 1
ATOM 1380 C CA . ALA A 1 177 ? 15.288 4.121 -0.475 1.00 91.44 177 ALA A CA 1
ATOM 1381 C C . ALA A 1 177 ? 15.743 3.266 0.718 1.00 91.44 177 ALA A C 1
ATOM 1383 O O . ALA A 1 177 ? 16.045 2.080 0.582 1.00 91.44 177 ALA A O 1
ATOM 1384 N N . LYS A 1 178 ? 15.758 3.864 1.912 1.00 92.06 178 LYS A N 1
ATOM 1385 C CA . LYS A 1 178 ? 16.040 3.158 3.166 1.00 92.06 178 LYS A CA 1
ATOM 1386 C C . LYS A 1 178 ? 14.729 2.684 3.775 1.00 92.06 178 LYS A C 1
ATOM 1388 O O . LYS A 1 178 ? 14.063 3.433 4.477 1.00 92.06 178 LYS A O 1
ATOM 1393 N N . VAL A 1 179 ? 14.350 1.450 3.468 1.00 92.81 179 VAL A N 1
ATOM 1394 C CA . VAL A 1 179 ? 13.074 0.877 3.911 1.00 92.81 179 VAL A CA 1
ATOM 1395 C C . VAL A 1 179 ? 13.170 0.475 5.391 1.00 92.81 179 VAL A C 1
ATOM 1397 O O . VAL A 1 179 ? 14.034 -0.337 5.731 1.00 92.81 179 VAL A O 1
ATOM 1400 N N . PRO A 1 180 ? 12.307 0.999 6.283 1.00 94.56 180 PRO A N 1
ATOM 1401 C CA . PRO A 1 180 ? 12.271 0.574 7.681 1.00 94.56 180 PRO A CA 1
ATOM 1402 C C . PRO A 1 180 ? 11.937 -0.918 7.809 1.00 94.56 180 PRO A C 1
ATOM 1404 O O . PRO A 1 180 ? 11.147 -1.448 7.033 1.00 94.56 180 PRO A O 1
ATOM 1407 N N . GLN A 1 181 ? 12.462 -1.599 8.833 1.00 92.31 181 GLN A N 1
ATOM 1408 C CA . GLN A 1 181 ? 12.300 -3.056 9.012 1.00 92.31 181 GLN A CA 1
ATOM 1409 C C . GLN A 1 181 ? 10.831 -3.524 9.049 1.00 92.31 181 GLN A C 1
ATOM 1411 O O . GLN A 1 181 ? 10.505 -4.634 8.616 1.00 92.31 181 GLN A O 1
ATOM 1416 N N . LYS A 1 182 ? 9.943 -2.670 9.570 1.00 93.12 182 LYS A N 1
ATOM 1417 C CA . LYS A 1 182 ? 8.499 -2.914 9.694 1.00 93.12 182 LYS A CA 1
ATOM 1418 C C . LYS A 1 182 ? 7.720 -2.656 8.401 1.00 93.12 182 LYS A C 1
ATOM 1420 O O . LYS A 1 182 ? 6.535 -2.965 8.327 1.00 93.12 182 LYS A O 1
ATOM 1425 N N . VAL A 1 183 ? 8.369 -2.096 7.386 1.00 96.50 183 VAL A N 1
ATOM 1426 C CA . VAL A 1 183 ? 7.754 -1.788 6.100 1.00 96.50 183 VAL A CA 1
ATOM 1427 C C . VAL A 1 183 ? 8.184 -2.831 5.075 1.00 96.50 183 VAL A C 1
ATOM 1429 O O . VAL A 1 183 ? 9.352 -3.213 4.987 1.00 96.50 183 VAL A O 1
ATOM 1432 N N . ARG A 1 184 ? 7.231 -3.326 4.289 1.00 96.12 184 ARG A N 1
ATOM 1433 C CA . ARG A 1 184 ? 7.500 -4.120 3.088 1.00 96.12 184 ARG A CA 1
ATOM 1434 C C . ARG A 1 184 ? 7.296 -3.237 1.872 1.00 96.12 184 ARG A C 1
ATOM 1436 O O . ARG A 1 184 ? 6.322 -2.498 1.794 1.00 96.12 184 ARG A O 1
ATOM 1443 N N . SER A 1 185 ? 8.227 -3.304 0.930 1.00 95.19 185 SER A N 1
ATOM 1444 C CA . SER A 1 185 ? 8.172 -2.498 -0.282 1.00 95.19 185 SER A CA 1
ATOM 1445 C C . SER A 1 185 ? 8.128 -3.379 -1.525 1.00 95.19 185 SER A C 1
ATOM 1447 O O . SER A 1 185 ? 8.840 -4.381 -1.628 1.00 95.19 185 SER A O 1
ATOM 1449 N N . LEU A 1 186 ? 7.256 -3.007 -2.457 1.00 96.69 186 LEU A N 1
ATOM 1450 C CA . LEU A 1 186 ? 7.030 -3.685 -3.724 1.00 96.69 186 LEU A CA 1
ATOM 1451 C C . LEU A 1 186 ? 7.089 -2.635 -4.835 1.00 96.69 186 LEU A C 1
ATOM 1453 O O . LEU A 1 186 ? 6.239 -1.752 -4.907 1.00 96.69 186 LEU A O 1
ATOM 1457 N N . PHE A 1 187 ? 8.085 -2.730 -5.713 1.00 95.44 187 PHE A N 1
ATOM 1458 C CA . PHE A 1 187 ? 8.237 -1.808 -6.838 1.00 95.44 187 PHE A CA 1
ATOM 1459 C C . PHE A 1 187 ? 8.196 -2.576 -8.149 1.00 95.44 187 PHE A C 1
ATOM 1461 O O . PHE A 1 187 ? 8.962 -3.522 -8.343 1.00 95.44 187 PHE A O 1
ATOM 1468 N N . PHE A 1 188 ? 7.334 -2.131 -9.058 1.00 94.31 188 PHE A N 1
ATOM 1469 C CA . PHE A 1 188 ? 7.123 -2.751 -10.356 1.00 94.31 188 PHE A CA 1
ATOM 1470 C C . PHE A 1 188 ? 7.394 -1.760 -11.480 1.00 94.31 188 PHE A C 1
ATOM 1472 O O . PHE A 1 188 ? 6.880 -0.645 -11.480 1.00 94.31 188 PHE A O 1
ATOM 1479 N N . LEU A 1 189 ? 8.148 -2.201 -12.482 1.00 92.62 189 LEU A N 1
ATOM 1480 C CA . LEU A 1 189 ? 8.243 -1.562 -13.785 1.00 92.62 189 LEU A CA 1
ATOM 1481 C C . LEU A 1 189 ? 7.513 -2.430 -14.814 1.00 92.62 189 LEU A C 1
ATOM 1483 O O . LEU A 1 189 ? 7.944 -3.529 -15.163 1.00 92.62 189 LEU A O 1
ATOM 1487 N N . ILE A 1 190 ? 6.402 -1.911 -15.316 1.00 89.31 190 ILE A N 1
ATOM 1488 C CA . ILE A 1 190 ? 5.537 -2.535 -16.311 1.00 89.31 190 ILE A CA 1
ATOM 1489 C C . ILE A 1 190 ? 5.788 -1.835 -17.645 1.00 89.31 190 ILE A C 1
ATOM 1491 O O . ILE A 1 190 ? 5.672 -0.618 -17.749 1.00 89.31 190 ILE A O 1
ATOM 1495 N N . ARG A 1 191 ? 6.149 -2.577 -18.693 1.00 83.25 191 ARG A N 1
ATOM 1496 C CA . ARG A 1 191 ? 6.488 -1.992 -20.003 1.00 83.25 191 ARG A CA 1
ATOM 1497 C C . ARG A 1 191 ? 5.393 -2.269 -21.020 1.00 83.25 191 ARG A C 1
ATOM 1499 O O . ARG A 1 191 ? 5.523 -3.210 -21.782 1.00 83.25 191 ARG A O 1
ATOM 1506 N N . VAL A 1 192 ? 4.354 -1.441 -21.064 1.00 77.69 192 VAL A N 1
ATOM 1507 C CA . VAL A 1 192 ? 3.087 -1.711 -21.772 1.00 77.69 192 VAL A CA 1
ATOM 1508 C C . VAL A 1 192 ? 3.216 -1.799 -23.302 1.00 77.69 192 VAL A C 1
ATOM 1510 O O . VAL A 1 192 ? 2.414 -2.488 -23.922 1.00 77.69 192 VAL A O 1
ATOM 1513 N N . ALA A 1 193 ? 4.199 -1.140 -23.937 1.00 65.12 193 ALA A N 1
ATOM 1514 C CA . ALA A 1 193 ? 4.245 -1.000 -25.407 1.00 65.12 193 ALA A CA 1
ATOM 1515 C C . ALA A 1 193 ? 5.589 -1.350 -26.097 1.00 65.12 193 ALA A C 1
ATOM 1517 O O . ALA A 1 193 ? 5.876 -0.883 -27.203 1.00 65.12 193 ALA A O 1
ATOM 1518 N N . ARG A 1 194 ? 6.429 -2.207 -25.499 1.00 54.25 194 ARG A N 1
ATOM 1519 C CA . ARG A 1 194 ? 7.657 -2.719 -26.143 1.00 54.25 194 ARG A CA 1
ATOM 1520 C C . ARG A 1 194 ? 7.352 -3.641 -27.349 1.00 54.25 194 ARG A C 1
ATOM 1522 O O . ARG A 1 194 ? 7.048 -4.808 -27.155 1.00 54.25 194 ARG A O 1
ATOM 1529 N N . ARG A 1 195 ? 7.494 -3.124 -28.584 1.00 50.91 195 ARG A N 1
ATOM 1530 C CA . ARG A 1 195 ? 7.552 -3.841 -29.893 1.00 50.91 195 ARG A CA 1
ATOM 1531 C C . ARG A 1 195 ? 6.622 -5.067 -30.037 1.00 50.91 195 ARG A C 1
ATOM 1533 O O . ARG A 1 195 ? 7.069 -6.137 -29.666 1.00 50.91 195 ARG A O 1
ATOM 1540 N N . GLN A 1 196 ? 5.436 -4.934 -30.656 1.00 46.34 196 GLN A N 1
ATOM 1541 C CA . GLN A 1 196 ? 4.589 -5.939 -31.379 1.00 46.34 196 GLN A CA 1
ATOM 1542 C C . GLN A 1 196 ? 4.577 -7.457 -30.998 1.00 46.34 196 GLN A C 1
ATOM 1544 O O . GLN A 1 196 ? 3.911 -8.246 -31.661 1.00 46.34 196 GLN A O 1
ATOM 1549 N N . LYS A 1 197 ? 5.225 -7.915 -29.928 1.00 50.00 197 LYS A N 1
ATOM 1550 C CA . LYS A 1 197 ? 5.222 -9.285 -29.413 1.00 50.00 197 LYS A CA 1
ATOM 1551 C C . LYS A 1 197 ? 4.663 -9.221 -28.000 1.00 50.00 197 LYS A C 1
ATOM 1553 O O . LYS A 1 197 ? 5.299 -8.662 -27.115 1.00 50.00 197 LYS A O 1
ATOM 1558 N N . LYS A 1 198 ? 3.446 -9.758 -27.857 1.00 48.72 198 LYS A N 1
ATOM 1559 C CA . LYS A 1 198 ? 2.653 -9.976 -26.634 1.00 48.72 198 LYS A CA 1
ATOM 1560 C C . LYS A 1 198 ? 3.355 -9.529 -25.344 1.00 48.72 198 LYS A C 1
ATOM 1562 O O . LYS A 1 198 ? 4.178 -10.246 -24.783 1.00 48.72 198 LYS A O 1
ATOM 1567 N N . ILE A 1 199 ? 2.970 -8.349 -24.870 1.00 52.88 199 ILE A N 1
ATOM 1568 C CA . ILE A 1 199 ? 3.381 -7.763 -23.586 1.00 52.88 199 ILE A CA 1
ATOM 1569 C C . ILE A 1 199 ? 2.350 -8.113 -22.501 1.00 52.88 199 ILE A C 1
ATOM 1571 O O . ILE A 1 199 ? 2.145 -7.403 -21.525 1.00 52.88 199 ILE A O 1
ATOM 1575 N N . TRP A 1 200 ? 1.648 -9.222 -22.699 1.00 50.47 200 TRP A N 1
ATOM 1576 C CA . TRP A 1 200 ? 0.819 -9.786 -21.659 1.00 50.47 200 TRP A CA 1
ATOM 1577 C C . TRP A 1 200 ? 1.759 -10.504 -20.706 1.00 50.47 200 TRP A C 1
ATOM 1579 O O . TRP A 1 200 ? 2.425 -11.477 -21.067 1.00 50.47 200 TRP A O 1
ATOM 1589 N N . GLY A 1 201 ? 1.860 -9.950 -19.506 1.00 53.28 201 GLY A N 1
ATOM 1590 C CA . GLY A 1 201 ? 2.394 -10.669 -18.377 1.00 53.28 201 GLY A CA 1
ATOM 1591 C C . GLY A 1 201 ? 3.907 -10.713 -18.199 1.00 53.28 201 GLY A C 1
ATOM 1592 O O . GLY A 1 201 ? 4.454 -11.760 -17.849 1.00 53.28 201 GLY A O 1
ATOM 1593 N N . LYS A 1 202 ? 4.595 -9.585 -18.403 1.00 65.94 202 LYS A N 1
ATOM 1594 C CA . LYS A 1 202 ? 5.995 -9.419 -17.981 1.00 65.94 202 LYS A CA 1
ATOM 1595 C C . LYS A 1 202 ? 6.188 -8.067 -17.304 1.00 65.94 202 LYS A C 1
ATOM 1597 O O . LYS A 1 202 ? 5.962 -7.029 -17.925 1.00 65.94 202 LYS A O 1
ATOM 1602 N N . CYS A 1 203 ? 6.657 -8.083 -16.063 1.00 88.25 203 CYS A N 1
ATOM 1603 C CA . CYS A 1 203 ? 7.111 -6.895 -15.343 1.00 88.25 203 CYS A CA 1
ATOM 1604 C C . CYS A 1 203 ? 8.559 -7.081 -14.879 1.00 88.25 203 CYS A C 1
ATOM 1606 O O . CYS A 1 203 ? 9.117 -8.179 -14.937 1.00 88.25 203 CYS A O 1
ATOM 1608 N N . GLU A 1 204 ? 9.191 -5.994 -14.457 1.00 92.81 204 GLU A N 1
ATOM 1609 C CA . GLU A 1 204 ? 10.408 -6.048 -13.657 1.00 92.81 204 GLU A CA 1
ATOM 1610 C C . GLU A 1 204 ? 10.039 -5.680 -12.217 1.00 92.81 204 GLU A C 1
ATOM 1612 O O . GLU A 1 204 ? 9.387 -4.662 -12.001 1.00 92.81 204 GLU A O 1
ATOM 1617 N N . MET A 1 205 ? 10.441 -6.497 -11.248 1.00 94.50 205 MET A N 1
ATOM 1618 C CA . MET A 1 205 ? 10.241 -6.252 -9.821 1.00 94.50 205 MET A CA 1
ATOM 1619 C C . MET A 1 205 ? 11.588 -5.948 -9.165 1.00 94.50 205 MET A C 1
ATOM 1621 O O . MET A 1 205 ? 12.584 -6.617 -9.456 1.00 94.50 205 MET A O 1
ATOM 1625 N N . TYR A 1 206 ? 11.633 -4.936 -8.303 1.00 94.31 206 TYR A N 1
ATOM 1626 C CA . TYR A 1 206 ? 12.834 -4.630 -7.526 1.00 94.31 206 TYR A CA 1
ATOM 1627 C C . TYR A 1 206 ? 13.008 -5.614 -6.365 1.00 94.31 206 TYR A C 1
ATOM 1629 O O . TYR A 1 206 ? 12.056 -5.888 -5.634 1.00 94.31 206 TYR A O 1
ATOM 1637 N N . LEU A 1 207 ? 14.233 -6.108 -6.186 1.00 87.62 207 LEU A N 1
ATOM 1638 C CA . LEU A 1 207 ? 14.635 -7.012 -5.111 1.00 87.62 207 LEU A CA 1
ATOM 1639 C C . LEU A 1 207 ? 15.658 -6.313 -4.202 1.00 87.62 207 LEU A C 1
ATOM 1641 O O . LEU A 1 207 ? 16.850 -6.308 -4.532 1.00 87.62 207 LEU A O 1
ATOM 1645 N N . PRO A 1 208 ? 15.226 -5.732 -3.067 1.00 81.25 208 PRO A N 1
ATOM 1646 C CA . PRO A 1 208 ? 16.105 -4.991 -2.162 1.00 81.25 208 PRO A CA 1
ATOM 1647 C C . PRO A 1 208 ? 17.308 -5.795 -1.652 1.00 81.25 208 PRO A C 1
ATOM 1649 O O . PRO A 1 208 ? 18.384 -5.230 -1.500 1.00 81.25 208 PRO A O 1
ATOM 1652 N N . GLU A 1 209 ? 17.166 -7.112 -1.466 1.00 81.25 209 GLU A N 1
ATOM 1653 C CA . GLU A 1 209 ? 18.234 -8.014 -0.995 1.00 81.25 209 GLU A CA 1
ATOM 1654 C C . GLU A 1 209 ? 19.447 -8.009 -1.922 1.00 81.25 209 GLU A C 1
ATOM 1656 O O . GLU A 1 209 ? 20.586 -8.145 -1.487 1.00 81.25 209 GLU A O 1
ATOM 1661 N N . THR A 1 210 ? 19.188 -7.896 -3.223 1.00 83.75 210 THR A N 1
ATOM 1662 C CA . THR A 1 210 ? 20.222 -7.975 -4.258 1.00 83.75 210 THR A CA 1
ATOM 1663 C C . THR A 1 210 ? 20.499 -6.622 -4.901 1.00 83.75 210 THR A C 1
ATOM 1665 O O . THR A 1 210 ? 21.439 -6.503 -5.685 1.00 83.75 210 THR A O 1
ATOM 1668 N N . GLY A 1 211 ? 19.662 -5.618 -4.622 1.00 85.31 211 GLY A N 1
ATOM 1669 C CA . GLY A 1 211 ? 19.664 -4.328 -5.302 1.00 85.31 211 GLY A CA 1
ATOM 1670 C C . GLY A 1 211 ? 19.331 -4.417 -6.796 1.00 85.31 211 GLY A C 1
ATOM 1671 O O . GLY A 1 211 ? 19.652 -3.493 -7.543 1.00 85.31 211 GLY A O 1
ATOM 1672 N N . LYS A 1 212 ? 18.731 -5.521 -7.265 1.00 89.75 212 LYS A N 1
ATOM 1673 C CA . LYS A 1 212 ? 18.507 -5.784 -8.697 1.00 89.75 212 LYS A CA 1
ATOM 1674 C C . LYS A 1 212 ? 17.034 -5.731 -9.076 1.00 89.75 212 LYS A C 1
ATOM 1676 O O . LYS A 1 212 ? 16.143 -6.030 -8.290 1.00 89.75 212 LYS A O 1
ATOM 1681 N N . TRP A 1 213 ? 16.800 -5.399 -10.342 1.00 92.25 213 TRP A N 1
ATOM 1682 C CA . TRP A 1 213 ? 15.497 -5.500 -10.991 1.00 92.25 213 TRP A CA 1
ATOM 1683 C C . TRP A 1 213 ? 15.402 -6.841 -11.718 1.00 92.25 213 TRP A C 1
ATOM 1685 O O . TRP A 1 213 ? 16.147 -7.088 -12.669 1.00 92.25 213 TRP A O 1
ATOM 1695 N N . GLN A 1 214 ? 14.497 -7.707 -11.274 1.00 91.31 214 GLN A N 1
ATOM 1696 C CA . GLN A 1 214 ? 14.291 -9.034 -11.847 1.00 91.31 214 GLN A CA 1
ATOM 1697 C C . GLN A 1 214 ? 13.068 -9.044 -12.758 1.00 91.31 214 GLN A C 1
ATOM 1699 O O . GLN A 1 214 ? 12.009 -8.542 -12.398 1.00 91.31 214 GLN A O 1
ATOM 1704 N N . LYS A 1 215 ? 13.186 -9.676 -13.929 1.00 90.25 215 LYS A N 1
ATOM 1705 C CA . LYS A 1 215 ? 12.030 -9.953 -14.788 1.00 90.25 215 LYS A CA 1
ATOM 1706 C C . LYS A 1 215 ? 11.155 -11.027 -14.148 1.00 90.25 215 LYS A C 1
ATOM 1708 O O . LYS A 1 215 ? 11.639 -12.118 -13.853 1.00 90.25 215 LYS A O 1
ATOM 1713 N N . VAL A 1 216 ? 9.872 -10.731 -14.002 1.00 88.88 216 VAL A N 1
ATOM 1714 C CA . VAL A 1 216 ? 8.868 -11.637 -13.449 1.00 88.88 216 VAL A CA 1
ATOM 1715 C C . VAL A 1 216 ? 7.801 -11.880 -14.513 1.00 88.88 216 VAL A C 1
ATOM 1717 O O . VAL A 1 216 ? 7.266 -10.942 -15.111 1.00 88.88 216 VAL A O 1
ATOM 1720 N N . ASN A 1 217 ? 7.530 -13.157 -14.785 1.00 85.06 217 ASN A N 1
ATOM 1721 C CA . ASN A 1 217 ? 6.407 -13.563 -15.626 1.00 85.06 217 ASN A CA 1
ATOM 1722 C C . ASN A 1 217 ? 5.112 -13.475 -14.815 1.00 85.06 217 ASN A C 1
ATOM 1724 O O . ASN A 1 217 ? 5.120 -13.751 -13.617 1.00 85.06 217 ASN A O 1
ATOM 1728 N N . LEU A 1 218 ? 4.000 -13.156 -15.469 1.00 83.94 218 LEU A N 1
ATOM 1729 C CA . LEU A 1 218 ? 2.702 -12.950 -14.822 1.00 83.94 218 LEU A CA 1
ATOM 1730 C C . LEU A 1 218 ? 2.263 -14.106 -13.939 1.00 83.94 218 LEU A C 1
ATOM 1732 O O . LEU A 1 218 ? 1.837 -13.868 -12.814 1.00 83.94 218 LEU A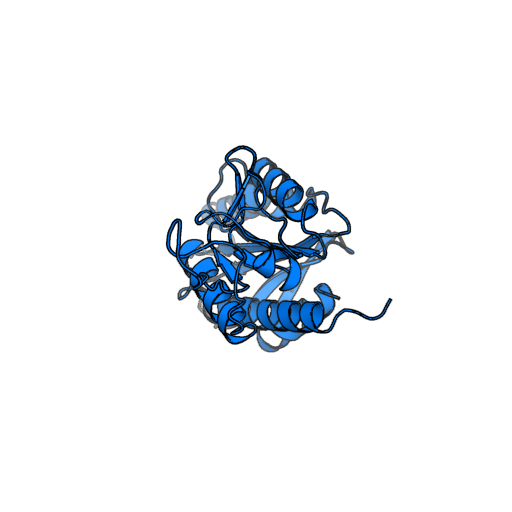 O 1
ATOM 1736 N N . GLN A 1 219 ? 2.453 -15.339 -14.414 1.00 86.38 219 GLN A N 1
ATOM 1737 C CA . GLN A 1 219 ? 2.094 -16.549 -13.672 1.00 86.38 219 GLN A CA 1
ATOM 1738 C C . GLN A 1 219 ? 2.790 -16.626 -12.304 1.00 86.38 219 GLN A C 1
ATOM 1740 O O . GLN A 1 219 ? 2.282 -17.264 -11.390 1.00 86.38 219 GLN A O 1
ATOM 1745 N N . ASN A 1 220 ? 3.924 -15.937 -12.154 1.00 90.44 220 ASN A N 1
ATOM 1746 C CA . ASN A 1 220 ? 4.751 -15.963 -10.955 1.00 90.44 220 ASN A CA 1
ATOM 1747 C C . ASN A 1 220 ? 4.624 -14.685 -10.113 1.00 90.44 220 ASN A C 1
ATOM 1749 O O . ASN A 1 220 ? 5.203 -14.626 -9.034 1.00 90.44 220 ASN A O 1
ATOM 1753 N N . VAL A 1 221 ? 3.894 -13.653 -10.561 1.00 91.75 221 VAL A N 1
ATOM 1754 C CA . VAL A 1 221 ? 3.798 -12.382 -9.814 1.00 91.75 221 VAL A CA 1
ATOM 1755 C C . VAL A 1 221 ? 3.218 -12.625 -8.425 1.00 91.75 221 VAL A C 1
ATOM 1757 O O . VAL A 1 221 ? 3.804 -12.189 -7.439 1.00 91.75 221 VAL A O 1
ATOM 1760 N N . CYS A 1 222 ? 2.116 -13.373 -8.332 1.00 93.38 222 CYS A N 1
ATOM 1761 C CA . CYS A 1 222 ? 1.471 -13.645 -7.050 1.00 93.38 222 CYS A CA 1
ATOM 1762 C C . CYS A 1 222 ? 2.410 -14.390 -6.084 1.00 93.38 222 CYS A C 1
ATOM 1764 O O . CYS A 1 222 ? 2.523 -14.000 -4.925 1.00 93.38 222 CYS A O 1
ATOM 1766 N N . SER A 1 223 ? 3.116 -15.428 -6.550 1.00 93.12 223 SER A N 1
ATOM 1767 C CA . SER A 1 223 ? 4.044 -16.193 -5.708 1.00 93.12 223 SER A CA 1
ATOM 1768 C C . SER A 1 223 ? 5.267 -15.373 -5.298 1.00 93.12 223 SER A C 1
ATOM 1770 O O . SER A 1 223 ? 5.635 -15.396 -4.127 1.00 93.12 223 SER A O 1
ATOM 1772 N N . CYS A 1 224 ? 5.853 -14.601 -6.220 1.00 92.38 224 CYS A N 1
ATOM 1773 C CA . CYS A 1 224 ? 6.995 -13.732 -5.924 1.00 92.38 224 CYS A CA 1
ATOM 1774 C C . CYS A 1 224 ? 6.630 -12.646 -4.903 1.00 92.38 224 CYS A C 1
ATOM 1776 O O . CYS A 1 224 ? 7.405 -12.371 -3.990 1.00 92.38 224 CYS A O 1
ATOM 1778 N N . VAL A 1 225 ? 5.439 -12.046 -5.017 1.00 94.88 225 VAL A N 1
ATOM 1779 C CA . VAL A 1 225 ? 4.964 -11.067 -4.030 1.00 94.88 225 VAL A CA 1
ATOM 1780 C C . VAL A 1 225 ? 4.697 -11.736 -2.686 1.00 94.88 225 VAL A C 1
ATOM 1782 O O . VAL A 1 225 ? 5.140 -11.226 -1.662 1.00 94.88 225 VAL A O 1
ATOM 1785 N N . ALA A 1 226 ? 4.027 -12.888 -2.667 1.00 93.50 226 ALA A N 1
ATOM 1786 C CA . ALA A 1 226 ? 3.742 -13.601 -1.425 1.00 93.50 226 ALA A CA 1
ATOM 1787 C C . ALA A 1 226 ? 5.021 -14.007 -0.675 1.00 93.50 226 ALA A C 1
ATOM 1789 O O . ALA A 1 226 ? 5.064 -13.906 0.546 1.00 93.50 226 ALA A O 1
ATOM 1790 N N . GLU A 1 227 ? 6.064 -14.436 -1.388 1.00 91.69 227 GLU A N 1
ATOM 1791 C CA . GLU A 1 227 ? 7.379 -14.714 -0.804 1.00 91.69 227 GLU A CA 1
ATOM 1792 C C . GLU A 1 227 ? 8.012 -13.447 -0.218 1.00 91.69 227 GLU A C 1
ATOM 1794 O O . GLU A 1 227 ? 8.516 -13.471 0.902 1.00 91.69 227 GLU A O 1
ATOM 1799 N N . ARG A 1 228 ? 7.914 -12.322 -0.934 1.00 90.44 228 ARG A N 1
ATOM 1800 C CA . ARG A 1 228 ? 8.490 -11.039 -0.519 1.00 90.44 228 ARG A CA 1
ATOM 1801 C C . ARG A 1 228 ? 7.843 -10.444 0.732 1.00 90.44 228 ARG A C 1
ATOM 1803 O O . ARG A 1 228 ? 8.487 -9.674 1.445 1.00 90.44 228 ARG A O 1
ATOM 1810 N N . LEU A 1 229 ? 6.567 -10.740 0.956 1.00 92.94 229 LEU A N 1
ATOM 1811 C CA . LEU A 1 229 ? 5.790 -10.167 2.051 1.00 92.94 229 LEU A CA 1
ATOM 1812 C C . LEU A 1 229 ? 5.912 -10.923 3.381 1.00 92.94 229 LEU A C 1
ATOM 1814 O O . LEU A 1 229 ? 5.467 -10.374 4.394 1.00 92.94 229 LEU A O 1
ATOM 1818 N N . ARG A 1 230 ? 6.518 -12.117 3.388 1.00 85.50 230 ARG A N 1
ATOM 1819 C CA . ARG A 1 230 ? 6.888 -12.847 4.614 1.00 85.50 230 ARG A CA 1
ATOM 1820 C C . ARG A 1 230 ? 7.934 -12.018 5.387 1.00 85.50 230 ARG A C 1
ATOM 1822 O O . ARG A 1 230 ? 7.653 -11.526 6.511 1.00 85.50 230 ARG A O 1
#

Secondary structure (DSSP, 8-state):
-PPPHHHHHHHHHHHHHHHHHHHSTTTT-SHHHHHHHHHHHHHHH---EEEEEEESSTT-S-EEEEESEEEEEE-STT-EEEEEE--HHHHHT--BTTTEETTEEPPPSEEEEEE-S--S-HHHHHHHHHHHHHTSSSEEEEEEEEEE---PPTTSHHHHHHHHHHIIIIIHHHHH----TTEEEEEEEEETTSTTS--SSEEEEEETTTTEEEEEEHHHHHHHHHHHH-

pLDDT: mean 89.47, std 11.01, range [46.34, 98.56]

Foldseek 3Di:
DDDDPVLLLLLLLVLVLQLVCLQCVPQQPDPVSSLVSSLVSVCVSFVDWAFALAAPDPPHPGTDTDTQKDAQQDPPPPDGFGIAGADSVLRRQQHDPSCDHPPHHGAGQETEDEEEQDDPCQLVVLQVQLVSQVRHNQAYEYEYEYEAPDQDAPPDPVVVVVVVCCVVRPLVSVLPDDHDPRYQYWYKYQYPHHPDDDSRFWIWIQDNVVSDTHIGGSVCSSVVSSVRSD

Radius of gyration: 19.5 Å; chains: 1; bounding box: 49×34×56 Å

Sequence (230 aa):
MCESADLKRVNGVIARFCHDVVAEPLCFFSEADLQSMLFAKLSMEFPEQIETSCSRGPDSKGKYKAGLVHREYGAGGGRRIDISVFDPDDVARIDEVTLKTAGKYIKPRFAIELGTEKSLDATGQISRDLDKLADATERGYLIHFFRDTSRSAVGTGRRENKEQSIESKFRNPVNKAKVPQKVRSLFFLIRVARRQKKIWGKCEMYLPETGKWQKVNLQNVCSCVAERLR